Protein AF-A0A2P2ICF7-F1 (afdb_monomer)

Organism: NCBI:txid1518452

pLDDT: mean 71.56, std 24.57, range [27.78, 97.81]

Structure (mmCIF, N/CA/C/O backbone):
data_AF-A0A2P2ICF7-F1
#
_entry.id   AF-A0A2P2ICF7-F1
#
loop_
_atom_site.group_PDB
_atom_site.id
_atom_site.type_symbol
_atom_site.label_atom_id
_atom_site.label_alt_id
_atom_site.label_comp_id
_atom_site.label_asym_id
_atom_site.label_entity_id
_atom_site.label_seq_id
_atom_site.pdbx_PDB_ins_code
_atom_site.Cartn_x
_atom_site.Cartn_y
_atom_site.Cartn_z
_atom_site.occupancy
_atom_site.B_iso_or_equiv
_atom_site.auth_seq_id
_atom_site.auth_comp_id
_atom_site.auth_asym_id
_atom_site.auth_atom_id
_atom_site.pdbx_PDB_model_num
ATOM 1 N N . ARG A 1 1 ? -19.142 -9.847 -5.707 1.00 42.97 1 ARG A N 1
ATOM 2 C CA . ARG A 1 1 ? -18.010 -8.976 -5.320 1.00 42.97 1 ARG A CA 1
ATOM 3 C C . ARG A 1 1 ? -17.022 -8.971 -6.478 1.00 42.97 1 ARG A C 1
ATOM 5 O O . ARG A 1 1 ? -16.400 -9.994 -6.705 1.00 42.97 1 ARG A O 1
ATOM 12 N N . ASN A 1 2 ? -17.022 -7.903 -7.270 1.00 27.78 2 ASN A N 1
ATOM 13 C CA . ASN A 1 2 ? -16.104 -7.650 -8.385 1.00 27.78 2 ASN A CA 1
ATOM 14 C C . ASN A 1 2 ? -15.910 -6.135 -8.367 1.00 27.78 2 ASN A C 1
ATOM 16 O O . ASN A 1 2 ? -16.900 -5.401 -8.465 1.00 27.78 2 ASN A O 1
ATOM 20 N N . TYR A 1 3 ? -14.700 -5.679 -8.067 1.00 45.56 3 TYR A N 1
ATOM 21 C CA . TYR A 1 3 ? -14.484 -4.329 -7.564 1.00 45.56 3 TYR A CA 1
ATOM 22 C C . TYR A 1 3 ? -13.776 -3.413 -8.569 1.00 45.56 3 TYR A C 1
ATOM 24 O O . TYR A 1 3 ? -13.696 -2.218 -8.306 1.00 45.56 3 TYR A O 1
ATOM 32 N N . LEU A 1 4 ? -13.447 -3.874 -9.778 1.00 43.16 4 LEU A N 1
ATOM 33 C CA . LEU A 1 4 ? -13.091 -3.019 -10.918 1.00 43.16 4 LEU A CA 1
ATOM 34 C C . LEU A 1 4 ? -13.686 -3.587 -12.228 1.00 43.16 4 LEU A C 1
ATOM 36 O O . LEU A 1 4 ? -13.767 -4.800 -12.422 1.00 43.16 4 LEU A O 1
ATOM 40 N N . LYS A 1 5 ? -14.160 -2.721 -13.141 1.00 34.53 5 LYS A N 1
ATOM 41 C CA . LYS A 1 5 ? -14.549 -3.151 -14.500 1.00 34.53 5 LYS A CA 1
ATOM 42 C C . LYS A 1 5 ? -13.252 -3.364 -15.291 1.00 34.53 5 LYS A C 1
ATOM 44 O O . LYS A 1 5 ? -12.513 -2.403 -15.467 1.00 34.53 5 LYS A O 1
ATOM 49 N N . ASN A 1 6 ? -13.039 -4.602 -15.752 1.00 34.44 6 ASN A N 1
ATOM 50 C CA . ASN A 1 6 ? -11.810 -5.186 -16.330 1.00 34.44 6 ASN A CA 1
ATOM 51 C C . ASN A 1 6 ? -10.821 -5.810 -15.322 1.00 34.44 6 ASN A C 1
ATOM 53 O O . ASN A 1 6 ? -9.614 -5.660 -15.461 1.00 34.44 6 ASN A O 1
ATOM 57 N N . GLU A 1 7 ? -11.316 -6.569 -14.340 1.00 39.59 7 GLU A N 1
ATOM 58 C CA . GLU A 1 7 ? -10.482 -7.455 -13.513 1.00 39.59 7 GLU A CA 1
ATOM 59 C C . GLU A 1 7 ? -10.542 -8.916 -13.978 1.00 39.59 7 GLU A C 1
ATOM 61 O O . GLU A 1 7 ? -11.618 -9.465 -14.230 1.00 39.59 7 GLU A O 1
ATOM 66 N N . ILE A 1 8 ? -9.379 -9.576 -14.012 1.00 37.41 8 ILE A N 1
ATOM 67 C CA . ILE A 1 8 ? -9.290 -11.039 -13.990 1.00 37.41 8 ILE A CA 1
ATOM 68 C C . ILE A 1 8 ? -9.479 -11.462 -12.527 1.00 37.41 8 ILE A C 1
ATOM 70 O O . ILE A 1 8 ? -8.547 -11.428 -11.728 1.00 37.41 8 ILE A O 1
ATOM 74 N N . LEU A 1 9 ? -10.708 -11.830 -12.165 1.00 34.03 9 LEU A N 1
ATOM 75 C CA . LEU A 1 9 ? -11.024 -12.420 -10.866 1.00 34.03 9 LEU A CA 1
ATOM 76 C C . LEU A 1 9 ? -10.471 -13.854 -10.824 1.00 34.03 9 LEU A C 1
ATOM 78 O O . LEU A 1 9 ? -11.040 -14.748 -11.449 1.00 34.03 9 LEU A O 1
ATOM 82 N N . VAL A 1 10 ? -9.392 -14.092 -10.076 1.00 41.59 10 VAL A N 1
ATOM 83 C CA . VAL A 1 10 ? -8.873 -15.449 -9.844 1.00 41.59 10 VAL A CA 1
ATOM 84 C C . VAL A 1 10 ? -9.234 -15.896 -8.434 1.00 41.59 10 VAL A C 1
ATOM 86 O O . VAL A 1 10 ? -8.770 -15.328 -7.449 1.00 41.59 10 VAL A O 1
ATOM 89 N N . ARG A 1 11 ? -10.064 -16.938 -8.337 1.00 31.94 11 ARG A N 1
ATOM 90 C CA . ARG A 1 11 ? -10.261 -17.702 -7.101 1.00 31.94 11 ARG A CA 1
ATOM 91 C C . ARG A 1 11 ? -9.316 -18.896 -7.118 1.00 31.94 11 ARG A C 1
ATOM 93 O O . ARG A 1 11 ? -9.368 -19.691 -8.049 1.00 31.94 11 ARG A O 1
ATOM 100 N N . VAL A 1 12 ? -8.481 -19.017 -6.090 1.00 41.50 12 VAL A N 1
ATOM 101 C CA . VAL A 1 12 ? -7.618 -20.183 -5.880 1.00 41.50 12 VAL A CA 1
ATOM 102 C C . VAL A 1 12 ? -8.374 -21.197 -5.028 1.00 41.50 12 VAL A C 1
ATOM 104 O O . VAL A 1 12 ? -8.825 -20.880 -3.930 1.00 41.50 12 VAL A O 1
ATOM 107 N N . GLY A 1 13 ? -8.504 -22.417 -5.538 1.00 31.31 13 GLY A N 1
ATOM 108 C CA . GLY A 1 13 ? -8.945 -23.564 -4.764 1.00 31.31 13 GLY A CA 1
ATOM 109 C C . GLY A 1 13 ? -8.706 -24.852 -5.535 1.00 31.31 13 GLY A C 1
ATOM 110 O O . GLY A 1 13 ? -9.415 -25.103 -6.499 1.00 31.31 13 GLY A O 1
ATOM 111 N N . GLU A 1 14 ? -7.721 -25.639 -5.099 1.00 37.31 14 GLU A N 1
ATOM 112 C CA . GLU A 1 14 ? -7.892 -27.064 -4.785 1.00 37.31 14 GLU A CA 1
ATOM 113 C C . GLU A 1 14 ? -6.641 -27.618 -4.070 1.00 37.31 14 GLU A C 1
ATOM 115 O O . GLU A 1 14 ? -5.557 -27.609 -4.638 1.00 37.31 14 GLU A O 1
ATOM 120 N N . ARG A 1 15 ? -6.864 -28.037 -2.805 1.00 40.66 15 ARG A N 1
ATOM 121 C CA . ARG A 1 15 ? -6.240 -29.104 -1.974 1.00 40.66 15 ARG A CA 1
ATOM 122 C C . ARG A 1 15 ? -4.705 -29.231 -2.053 1.00 40.66 15 ARG A C 1
ATOM 124 O O . ARG A 1 15 ? -4.150 -29.474 -3.106 1.00 40.66 15 ARG A O 1
ATOM 131 N N . GLU A 1 16 ? -3.930 -29.160 -0.975 1.00 39.28 16 GLU A N 1
ATOM 132 C CA . GLU A 1 16 ? -4.049 -29.896 0.284 1.00 39.28 16 GLU A CA 1
ATOM 133 C C . GLU A 1 16 ? -2.940 -29.349 1.204 1.00 39.28 16 GLU A C 1
ATOM 135 O O . GLU A 1 16 ? -1.768 -29.570 0.930 1.00 39.28 16 GLU A O 1
ATOM 140 N N . LEU A 1 17 ? -3.296 -28.545 2.209 1.00 34.19 17 LEU A N 1
ATOM 141 C CA . LEU A 1 17 ? -2.508 -28.201 3.402 1.00 34.19 17 LEU A CA 1
ATOM 142 C C . LEU A 1 17 ? -3.453 -27.388 4.293 1.00 34.19 17 LEU A C 1
ATOM 144 O O . LEU A 1 17 ? -3.866 -26.274 3.968 1.00 34.19 17 LEU A O 1
ATOM 148 N N . GLU A 1 18 ? -3.898 -28.018 5.369 1.00 36.69 18 GLU A N 1
ATOM 149 C CA . GLU A 1 18 ? -4.848 -27.454 6.313 1.00 36.69 18 GLU A CA 1
ATOM 150 C C . GLU A 1 18 ? -4.259 -26.176 6.940 1.00 36.69 18 GLU A C 1
ATOM 152 O O . GLU A 1 18 ? -3.172 -26.194 7.511 1.00 36.69 18 GLU A O 1
ATOM 157 N N . ALA A 1 19 ? -5.010 -25.074 6.803 1.00 38.84 19 ALA A N 1
ATOM 158 C CA . ALA A 1 19 ? -4.769 -23.728 7.340 1.00 38.84 19 ALA A CA 1
ATOM 159 C C . ALA A 1 19 ? -3.808 -22.778 6.585 1.00 38.84 19 ALA A C 1
ATOM 161 O O . ALA A 1 19 ? -2.904 -22.229 7.201 1.00 38.84 19 ALA A O 1
ATOM 162 N N . ALA A 1 20 ? -4.035 -22.443 5.307 1.00 42.41 20 ALA A N 1
ATOM 163 C CA . ALA A 1 20 ? -3.484 -21.196 4.741 1.00 42.41 20 ALA A CA 1
ATOM 164 C C . ALA A 1 20 ? -4.128 -20.801 3.403 1.00 42.41 20 ALA A C 1
ATOM 166 O O . ALA A 1 20 ? -4.149 -21.604 2.482 1.00 42.41 20 ALA A O 1
ATOM 167 N N . CYS A 1 21 ? -4.596 -19.547 3.325 1.00 51.03 21 CYS A N 1
ATOM 168 C CA . CYS A 1 21 ? -4.886 -18.703 2.144 1.00 51.03 21 CYS A CA 1
ATOM 169 C C . CYS A 1 21 ? -6.277 -18.060 2.203 1.00 51.03 21 CYS A C 1
ATOM 171 O O . CYS A 1 21 ? -7.045 -18.083 1.248 1.00 51.03 21 CYS A O 1
ATOM 173 N N . THR A 1 22 ? -6.600 -17.414 3.322 1.00 70.25 22 THR A N 1
ATOM 174 C CA . THR A 1 22 ? -7.749 -16.505 3.406 1.00 70.25 22 THR A CA 1
ATOM 175 C C . THR A 1 22 ? -7.462 -15.124 2.800 1.00 70.25 22 THR A C 1
ATOM 177 O O . THR A 1 22 ? -8.295 -14.232 2.908 1.00 70.25 22 THR A O 1
ATOM 180 N N . VAL A 1 23 ? -6.308 -14.926 2.150 1.00 81.88 23 VAL A N 1
ATOM 181 C CA . VAL A 1 23 ? -5.910 -13.641 1.562 1.00 81.88 23 VAL A CA 1
ATOM 182 C C . VAL A 1 23 ? -6.069 -13.653 0.041 1.00 81.88 23 VAL A C 1
ATOM 184 O O . VAL A 1 23 ? -5.360 -14.388 -0.648 1.00 81.88 23 VAL A O 1
ATOM 187 N N . THR A 1 24 ? -6.956 -12.810 -0.488 1.00 86.56 24 THR A N 1
ATOM 188 C CA . THR A 1 24 ? -7.073 -12.518 -1.922 1.00 86.56 24 THR A CA 1
ATOM 189 C C . THR A 1 24 ? -5.975 -11.541 -2.324 1.00 86.56 24 THR A C 1
ATOM 191 O O . THR A 1 24 ? -5.816 -10.506 -1.686 1.00 86.56 24 THR A O 1
ATOM 194 N N . GLN A 1 25 ? -5.229 -11.827 -3.389 1.00 87.25 25 GLN A N 1
ATOM 195 C CA . GLN A 1 25 ? -4.176 -10.940 -3.891 1.00 87.25 25 GLN A CA 1
ATOM 196 C C . GLN A 1 25 ? -4.529 -10.446 -5.293 1.00 87.25 25 GLN A C 1
ATOM 198 O O . GLN A 1 25 ? -4.832 -11.243 -6.180 1.00 87.25 25 GLN A O 1
ATOM 203 N N . GLN A 1 26 ? -4.467 -9.134 -5.496 1.00 89.69 26 GLN A N 1
ATOM 204 C CA . GLN A 1 26 ? -4.746 -8.470 -6.763 1.00 89.69 26 GLN A CA 1
ATOM 205 C C . GLN A 1 26 ? -3.584 -7.553 -7.134 1.00 89.69 26 GLN A C 1
ATOM 207 O O . GLN A 1 26 ? -3.051 -6.819 -6.298 1.00 89.69 26 GLN A O 1
ATOM 212 N N . VAL A 1 27 ? -3.192 -7.587 -8.404 1.00 92.31 27 VAL A N 1
ATOM 213 C CA . VAL A 1 27 ? -2.147 -6.720 -8.948 1.00 92.31 27 VAL A CA 1
ATOM 214 C C . VAL A 1 27 ? -2.747 -5.895 -10.072 1.00 92.31 27 VAL A C 1
ATOM 216 O O . VAL A 1 27 ? -3.278 -6.453 -11.030 1.00 92.31 27 VAL A O 1
ATOM 219 N N . VAL A 1 28 ? -2.644 -4.576 -9.947 1.00 93.38 28 VAL A N 1
ATOM 220 C CA . VAL A 1 28 ? -3.187 -3.612 -10.901 1.00 93.38 28 VAL A CA 1
ATOM 221 C C . VAL A 1 28 ? -2.028 -2.842 -11.515 1.00 93.38 28 VAL A C 1
ATOM 223 O O . VAL A 1 28 ? -1.260 -2.186 -10.808 1.00 93.38 28 VAL A O 1
ATOM 226 N N . VAL A 1 29 ? -1.884 -2.953 -12.834 1.00 94.19 29 VAL A N 1
ATOM 227 C CA . VAL A 1 29 ? -0.919 -2.161 -13.598 1.00 94.19 29 VAL A CA 1
ATOM 228 C C . VAL A 1 29 ? -1.609 -0.873 -14.026 1.00 94.19 29 VAL A C 1
ATOM 230 O O . VAL A 1 29 ? -2.654 -0.925 -14.666 1.00 94.19 29 VAL A O 1
ATOM 233 N N . CYS A 1 30 ? -1.043 0.269 -13.656 1.00 94.06 30 CYS A N 1
ATOM 234 C CA . CYS A 1 30 ? -1.646 1.582 -13.882 1.00 94.06 30 CYS A CA 1
ATOM 235 C C . CYS A 1 30 ? -0.578 2.660 -14.071 1.00 94.06 30 CYS A C 1
ATOM 237 O O . CYS A 1 30 ? 0.602 2.443 -13.778 1.00 94.06 30 CYS A O 1
ATOM 239 N N . GLU A 1 31 ? -0.990 3.845 -14.501 1.00 94.69 31 GLU A N 1
ATOM 240 C CA . GLU A 1 31 ? -0.148 5.037 -14.425 1.00 94.69 31 GLU A CA 1
ATOM 241 C C . GLU A 1 31 ? -0.143 5.621 -13.000 1.00 94.69 31 GLU A C 1
ATOM 243 O O . GLU A 1 31 ? -0.930 5.230 -12.130 1.00 94.69 31 GLU A O 1
ATOM 248 N N . GLU A 1 32 ? 0.811 6.507 -12.706 1.00 93.94 32 GLU A N 1
ATOM 249 C CA . GLU A 1 32 ? 1.016 7.016 -11.341 1.00 93.94 32 GLU A CA 1
ATOM 250 C C . GLU A 1 32 ? -0.122 7.945 -10.905 1.00 93.94 32 GLU A C 1
ATOM 252 O O . GLU A 1 32 ? -0.547 7.912 -9.751 1.00 93.94 32 GLU A O 1
ATOM 257 N N . GLU A 1 33 ? -0.664 8.699 -11.855 1.00 93.62 33 GLU A N 1
ATOM 258 C CA . GLU A 1 33 ? -1.773 9.632 -11.689 1.00 93.62 33 GLU A CA 1
ATOM 259 C C . GLU A 1 33 ? -3.105 8.910 -11.420 1.00 93.62 33 GLU A C 1
ATOM 261 O O . GLU A 1 33 ? -3.990 9.452 -10.763 1.00 93.62 33 GLU A O 1
ATOM 266 N N . GLU A 1 34 ? -3.242 7.660 -11.874 1.00 94.25 34 GLU A N 1
ATOM 267 C CA . GLU A 1 34 ? -4.464 6.860 -11.717 1.00 94.25 34 GLU A CA 1
ATOM 268 C C . GLU A 1 34 ? -4.580 6.219 -10.326 1.00 94.25 34 GLU A C 1
ATOM 270 O O . GLU A 1 34 ? -5.676 5.853 -9.890 1.00 94.25 34 GLU A O 1
ATOM 275 N N . LYS A 1 35 ? -3.462 6.081 -9.599 1.00 95.38 35 LYS A N 1
ATOM 276 C CA . LYS A 1 35 ? -3.416 5.389 -8.300 1.00 95.38 35 LYS A CA 1
ATOM 277 C C . LYS A 1 35 ? -4.395 5.962 -7.287 1.00 95.38 35 LYS A C 1
ATOM 279 O O . LYS A 1 35 ? -5.056 5.199 -6.579 1.00 95.38 35 LYS A O 1
ATOM 284 N N . PHE A 1 36 ? -4.480 7.288 -7.213 1.00 96.12 36 PHE A N 1
ATOM 285 C CA . PHE A 1 36 ? -5.342 7.964 -6.252 1.00 96.12 36 PHE A CA 1
ATOM 286 C C . PHE A 1 36 ? -6.819 7.690 -6.549 1.00 96.12 36 PHE A C 1
ATOM 288 O O . PHE A 1 36 ? -7.561 7.266 -5.666 1.00 96.12 36 PHE A O 1
ATOM 295 N N . GLU A 1 37 ? -7.240 7.811 -7.810 1.00 94.31 37 GLU A N 1
ATOM 296 C CA . GLU A 1 37 ? -8.622 7.524 -8.204 1.00 94.31 37 GLU A CA 1
ATOM 297 C C . GLU A 1 37 ? -8.993 6.051 -7.957 1.00 94.31 37 GLU A C 1
ATOM 299 O O . GLU A 1 37 ? -10.088 5.747 -7.481 1.00 94.31 37 GLU A O 1
ATOM 304 N N . MET A 1 38 ? -8.084 5.116 -8.242 1.00 94.69 38 MET A N 1
ATOM 305 C CA . MET A 1 38 ? -8.306 3.694 -7.965 1.00 94.69 38 MET A CA 1
ATOM 306 C C . MET A 1 38 ? -8.397 3.392 -6.469 1.00 94.69 38 MET A C 1
ATOM 308 O O . MET A 1 38 ? -9.251 2.604 -6.060 1.00 94.69 38 MET A O 1
ATOM 312 N N . LEU A 1 39 ? -7.557 4.036 -5.651 1.00 95.38 39 LEU A N 1
ATOM 313 C CA . LEU A 1 39 ? -7.629 3.949 -4.194 1.00 95.38 39 LEU A CA 1
ATOM 314 C C . LEU A 1 39 ? -9.004 4.399 -3.697 1.00 95.38 39 LEU A C 1
ATOM 316 O O . LEU A 1 39 ? -9.663 3.644 -2.988 1.00 95.38 39 LEU A O 1
ATOM 320 N N . LEU A 1 40 ? -9.473 5.571 -4.125 1.00 93.31 40 LEU A N 1
ATOM 321 C CA . LEU A 1 40 ? -10.791 6.083 -3.746 1.00 93.31 40 LEU A CA 1
ATOM 322 C C . LEU A 1 40 ? -11.923 5.152 -4.198 1.00 93.31 40 LEU A C 1
ATOM 324 O O . LEU A 1 40 ? -12.807 4.829 -3.409 1.00 93.31 40 LEU A O 1
ATOM 328 N N . LYS A 1 41 ? -11.867 4.637 -5.434 1.00 92.12 41 LYS A N 1
ATOM 329 C CA . LYS A 1 41 ? -12.846 3.658 -5.944 1.00 92.12 41 LYS A CA 1
ATOM 330 C C . LYS A 1 41 ? -12.903 2.392 -5.097 1.00 92.12 41 LYS A C 1
ATOM 332 O O . LYS A 1 41 ? -13.982 1.813 -4.968 1.00 92.12 41 LYS A O 1
ATOM 337 N N . PHE A 1 42 ? -11.764 1.928 -4.586 1.00 92.69 42 PHE A N 1
ATOM 338 C CA . PHE A 1 42 ? -11.710 0.782 -3.687 1.00 92.69 42 PHE A CA 1
ATOM 339 C C . PHE A 1 42 ? -12.293 1.130 -2.313 1.00 92.69 42 PHE A C 1
ATOM 341 O O . PHE A 1 42 ? -13.179 0.424 -1.838 1.00 92.69 42 PHE A O 1
ATOM 348 N N . LEU A 1 43 ? -11.865 2.246 -1.718 1.00 91.50 43 LEU A N 1
ATOM 349 C CA . LEU A 1 43 ? -12.329 2.697 -0.404 1.00 91.50 43 LEU A CA 1
ATOM 350 C C . LEU A 1 43 ? -13.843 2.978 -0.376 1.00 91.50 43 LEU A C 1
ATOM 352 O O . LEU A 1 43 ? -14.507 2.611 0.588 1.00 91.50 43 LEU A O 1
ATOM 356 N N . ASP A 1 44 ? -14.420 3.517 -1.456 1.00 89.50 44 ASP A N 1
ATOM 357 C CA . ASP A 1 44 ? -15.874 3.704 -1.629 1.00 89.50 44 ASP A CA 1
ATOM 358 C C . ASP A 1 44 ? -16.674 2.386 -1.553 1.00 89.50 44 ASP A C 1
ATOM 360 O O . ASP A 1 44 ? -17.885 2.392 -1.332 1.00 89.50 44 ASP A O 1
ATOM 364 N N . LYS A 1 45 ? -16.022 1.239 -1.776 1.00 87.56 45 LYS A N 1
ATOM 365 C CA . LYS A 1 45 ? -16.647 -0.094 -1.745 1.00 87.56 45 LYS A CA 1
ATOM 366 C C . LYS A 1 45 ? -16.460 -0.797 -0.406 1.00 87.56 45 LYS A C 1
ATOM 368 O O . LYS A 1 45 ? -17.108 -1.823 -0.174 1.00 87.56 45 LYS A O 1
ATOM 373 N N . CYS A 1 46 ? -15.586 -0.272 0.447 1.00 87.75 46 CYS A N 1
ATOM 374 C CA . CYS A 1 46 ? -15.355 -0.782 1.787 1.00 87.75 46 CYS A CA 1
ATOM 375 C C . CYS A 1 46 ? -16.525 -0.417 2.707 1.00 87.75 46 CYS A C 1
ATOM 377 O O . CYS A 1 46 ? -17.080 0.679 2.669 1.00 87.75 46 CYS A O 1
ATOM 379 N N . SER A 1 47 ? -16.900 -1.352 3.571 1.00 86.56 47 SER A N 1
ATOM 380 C CA . SER A 1 47 ? -17.892 -1.131 4.617 1.00 86.56 47 SER A CA 1
ATOM 381 C C . SER A 1 47 ? -17.312 -0.302 5.762 1.00 86.56 47 SER A C 1
ATOM 383 O O . SER A 1 47 ? -16.101 -0.287 5.979 1.00 86.56 47 SER A O 1
ATOM 385 N N . ARG A 1 48 ? -18.180 0.311 6.582 1.00 83.19 48 ARG A N 1
ATOM 386 C CA . ARG A 1 48 ? -17.763 1.080 7.771 1.00 83.19 48 ARG A CA 1
ATOM 387 C C . ARG A 1 48 ? -16.947 0.286 8.802 1.00 83.19 48 ARG A C 1
ATOM 389 O O . ARG A 1 48 ? -16.298 0.881 9.650 1.00 83.19 48 ARG A O 1
ATOM 396 N N . LYS A 1 49 ? -16.996 -1.047 8.750 1.00 85.06 49 LYS A N 1
ATOM 397 C CA . LYS A 1 49 ? -16.273 -1.939 9.670 1.00 85.06 49 LYS A CA 1
ATOM 398 C C . LYS A 1 49 ? -14.894 -2.335 9.151 1.00 85.06 49 LYS A C 1
ATOM 400 O O . LYS A 1 49 ? -14.101 -2.882 9.912 1.00 85.06 49 LYS A O 1
ATOM 405 N N . ASP A 1 50 ? -14.629 -2.089 7.871 1.00 89.62 50 ASP A N 1
ATOM 406 C CA . ASP A 1 50 ? -13.362 -2.450 7.259 1.00 89.62 50 ASP A CA 1
ATOM 407 C C . ASP A 1 50 ? -12.279 -1.475 7.724 1.00 89.62 50 ASP A C 1
ATOM 409 O O . ASP A 1 50 ? -12.444 -0.250 7.649 1.00 89.62 50 ASP A O 1
ATOM 413 N N . LYS A 1 51 ? -11.184 -2.059 8.216 1.00 91.56 51 LYS A N 1
ATOM 414 C CA . LYS A 1 51 ? -9.944 -1.374 8.577 1.00 91.56 51 LYS A CA 1
ATOM 415 C C . LYS A 1 51 ? -8.832 -1.819 7.645 1.00 91.56 51 LYS A C 1
ATOM 417 O O . LYS A 1 51 ? -8.726 -3.016 7.349 1.00 91.56 51 LYS A O 1
ATOM 422 N N . GLY A 1 52 ? -7.994 -0.888 7.209 1.00 93.88 52 GLY A N 1
ATOM 423 C CA . GLY A 1 52 ? -6.967 -1.193 6.224 1.00 93.88 52 GLY A CA 1
ATOM 424 C C . GLY A 1 52 ? -5.669 -0.430 6.392 1.00 93.88 52 GLY A C 1
ATOM 425 O O . GLY A 1 52 ? -5.616 0.631 7.012 1.00 93.88 52 GLY A O 1
ATOM 426 N N . LEU A 1 53 ? -4.616 -0.998 5.812 1.00 95.38 53 LEU A N 1
ATOM 427 C CA . LEU A 1 53 ? -3.295 -0.383 5.745 1.00 95.38 53 LEU A CA 1
ATOM 428 C C . LEU A 1 53 ? -2.979 0.011 4.306 1.00 95.38 53 LEU A C 1
ATOM 430 O O . LEU A 1 53 ? -3.174 -0.790 3.391 1.00 95.38 53 LEU A O 1
ATOM 434 N N . VAL A 1 54 ? -2.438 1.209 4.113 1.00 97.06 54 VAL A N 1
ATOM 435 C CA . VAL A 1 54 ? -1.947 1.690 2.819 1.00 97.06 54 VAL A CA 1
ATOM 436 C C . VAL A 1 54 ? -0.446 1.902 2.920 1.00 97.06 54 VAL A C 1
ATOM 438 O O . VAL A 1 54 ? 0.021 2.784 3.632 1.00 97.06 54 VAL A O 1
ATOM 441 N N . PHE A 1 55 ? 0.322 1.093 2.203 1.00 97.31 55 PHE A N 1
ATOM 442 C CA . PHE A 1 55 ? 1.773 1.164 2.206 1.00 97.31 55 PHE A CA 1
ATOM 443 C C . PHE A 1 55 ? 2.303 2.072 1.105 1.00 97.31 55 PHE A C 1
ATOM 445 O O . PHE A 1 55 ? 2.048 1.851 -0.083 1.00 97.31 55 PHE A O 1
ATOM 452 N N . VAL A 1 56 ? 3.118 3.039 1.514 1.00 96.88 56 VAL A N 1
ATOM 453 C CA . VAL A 1 56 ? 3.918 3.906 0.644 1.00 96.88 56 VAL A CA 1
ATOM 454 C C . VAL A 1 56 ? 5.402 3.689 0.928 1.00 96.88 56 VAL A C 1
ATOM 456 O O . VAL A 1 56 ? 5.801 3.372 2.049 1.00 96.88 56 VAL A O 1
ATOM 459 N N . ASN A 1 57 ? 6.255 3.878 -0.080 1.00 94.12 57 ASN A N 1
ATOM 460 C CA . ASN A 1 57 ? 7.691 3.616 0.085 1.00 94.12 57 ASN A CA 1
ATOM 461 C C . ASN A 1 57 ? 8.432 4.782 0.754 1.00 94.12 57 ASN A C 1
ATOM 463 O O . ASN A 1 57 ? 9.492 4.594 1.351 1.00 94.12 57 ASN A O 1
ATOM 467 N N . ARG A 1 58 ? 7.912 6.009 0.628 1.00 93.62 58 ARG A N 1
ATOM 468 C CA . ARG A 1 58 ? 8.548 7.227 1.147 1.00 93.62 58 ARG A CA 1
ATOM 469 C C . ARG A 1 58 ? 7.696 7.845 2.243 1.00 93.62 58 ARG A C 1
ATOM 471 O O . ARG A 1 58 ? 6.531 8.140 2.012 1.00 93.62 58 ARG A O 1
ATOM 478 N N . ARG A 1 59 ? 8.316 8.168 3.384 1.00 93.62 59 ARG A N 1
ATOM 479 C CA . ARG A 1 59 ? 7.644 8.889 4.484 1.00 93.62 59 ARG A CA 1
ATOM 480 C C . ARG A 1 59 ? 7.021 10.213 4.031 1.00 93.62 59 ARG A C 1
ATOM 482 O O . ARG A 1 59 ? 5.944 10.567 4.473 1.00 93.62 59 ARG A O 1
ATOM 489 N N . THR A 1 60 ? 7.674 10.908 3.095 1.00 95.12 60 THR A N 1
ATOM 490 C CA . THR A 1 60 ? 7.215 12.196 2.546 1.00 95.12 60 THR A CA 1
ATOM 491 C C . THR A 1 60 ? 5.928 12.079 1.732 1.00 95.12 60 THR A C 1
ATOM 493 O O . THR A 1 60 ? 5.389 13.095 1.317 1.00 95.12 60 THR A O 1
ATOM 496 N N . SER A 1 61 ? 5.478 10.857 1.439 1.00 95.00 61 SER A N 1
ATOM 497 C CA . SER A 1 61 ? 4.228 10.584 0.735 1.00 95.00 61 SER A CA 1
ATOM 498 C C . SER A 1 61 ? 3.080 10.234 1.685 1.00 95.00 61 SER A C 1
ATOM 500 O O . SER A 1 61 ? 1.948 10.204 1.221 1.00 95.00 61 SER A O 1
ATOM 502 N N . CYS A 1 62 ? 3.339 9.991 2.979 1.00 95.56 62 CYS A N 1
ATOM 503 C CA . CYS A 1 62 ? 2.292 9.648 3.944 1.00 95.56 62 CYS A CA 1
ATOM 504 C C . CYS A 1 62 ? 1.327 10.817 4.170 1.00 95.56 62 CYS A C 1
ATOM 506 O O . CYS A 1 62 ? 0.139 10.671 3.901 1.00 95.56 62 CYS A O 1
ATOM 508 N N . ASP A 1 63 ? 1.838 11.969 4.616 1.00 95.44 63 ASP A N 1
ATOM 509 C CA . ASP A 1 63 ? 0.993 13.114 4.988 1.00 95.44 63 ASP A CA 1
ATOM 510 C C . ASP A 1 63 ? 0.213 13.694 3.803 1.00 95.44 63 ASP A C 1
ATOM 512 O O . ASP A 1 63 ? -0.989 13.906 3.957 1.00 95.44 63 ASP A O 1
ATOM 516 N N . PRO A 1 64 ? 0.816 13.893 2.606 1.00 96.69 64 PRO A N 1
ATOM 517 C CA . PRO A 1 64 ? 0.061 14.371 1.451 1.00 96.69 64 PRO A CA 1
ATOM 518 C C . PRO A 1 64 ? -1.065 13.410 1.061 1.00 96.69 64 PRO A C 1
ATOM 520 O O . PRO A 1 64 ? -2.199 13.840 0.898 1.00 96.69 64 PRO A O 1
ATOM 523 N N . LEU A 1 65 ? -0.787 12.100 1.005 1.00 96.88 65 LEU A N 1
ATOM 524 C CA . LEU A 1 65 ? -1.811 11.109 0.672 1.00 96.88 65 LEU A CA 1
ATOM 525 C C . LEU A 1 65 ? -2.925 11.068 1.730 1.00 96.88 65 LEU A C 1
ATOM 527 O O . LEU A 1 65 ? -4.090 10.897 1.385 1.00 96.88 65 LEU A O 1
ATOM 531 N N . CYS A 1 66 ? -2.579 11.238 3.009 1.00 95.94 66 CYS A N 1
ATOM 532 C CA . CYS A 1 66 ? -3.545 11.326 4.102 1.00 95.94 66 CYS A CA 1
ATOM 533 C C . CYS A 1 66 ? -4.476 12.527 3.933 1.00 95.94 66 CYS A C 1
ATOM 535 O O . CYS A 1 66 ? -5.698 12.370 3.950 1.00 95.94 66 CYS A O 1
ATOM 537 N N . ALA A 1 67 ? -3.892 13.706 3.706 1.00 94.75 67 ALA A N 1
ATOM 538 C CA . ALA A 1 67 ? -4.627 14.945 3.504 1.00 94.75 67 ALA A CA 1
ATOM 539 C C . ALA A 1 67 ? -5.541 14.868 2.273 1.00 94.75 67 ALA A C 1
ATOM 541 O O . ALA A 1 67 ? -6.708 15.242 2.369 1.00 94.75 67 ALA A O 1
ATOM 542 N N . ASP A 1 68 ? -5.051 14.317 1.159 1.00 94.69 68 ASP A N 1
ATOM 543 C CA . ASP A 1 68 ? -5.826 14.168 -0.075 1.00 94.69 68 ASP A CA 1
ATOM 544 C C . ASP A 1 68 ? -7.042 13.244 0.126 1.00 94.69 68 ASP A C 1
ATOM 546 O O . ASP A 1 68 ? -8.148 13.550 -0.329 1.00 94.69 68 ASP A O 1
ATOM 550 N N . ILE A 1 69 ? -6.871 12.120 0.839 1.00 93.56 69 ILE A N 1
ATOM 551 C CA . ILE A 1 69 ? -7.980 11.212 1.176 1.00 93.56 69 ILE A CA 1
ATOM 552 C C . ILE A 1 69 ? -8.976 11.921 2.094 1.00 93.56 69 ILE A C 1
ATOM 554 O O . ILE A 1 69 ? -10.172 11.919 1.807 1.00 93.56 69 ILE A O 1
ATOM 558 N N . MET A 1 70 ? -8.499 12.550 3.168 1.00 91.12 70 MET A N 1
ATOM 559 C CA . MET A 1 70 ? -9.357 13.244 4.128 1.00 91.12 70 MET A CA 1
ATOM 560 C C . MET A 1 70 ? -10.166 14.356 3.450 1.00 91.12 70 MET A C 1
ATOM 562 O O . MET A 1 70 ? -11.378 14.422 3.627 1.00 91.12 70 MET A O 1
ATOM 566 N N . GLN A 1 71 ? -9.533 15.173 2.603 1.00 90.19 71 GLN A N 1
ATOM 567 C CA . GLN A 1 71 ? -10.202 16.230 1.844 1.00 90.19 71 GLN A CA 1
ATOM 568 C C . GLN A 1 71 ? -11.269 15.669 0.893 1.00 90.19 71 GLN A C 1
ATOM 570 O O . GLN A 1 71 ? -12.348 16.250 0.760 1.00 90.19 71 GLN A O 1
ATOM 575 N N . HIS A 1 72 ? -10.993 14.539 0.231 1.00 89.62 72 HIS A N 1
ATOM 576 C CA . HIS A 1 72 ? -11.965 13.906 -0.659 1.00 89.62 72 HIS A CA 1
ATOM 577 C C . HIS A 1 72 ? -13.213 13.429 0.095 1.00 89.62 72 HIS A C 1
ATOM 579 O O . HIS A 1 72 ? -14.333 13.648 -0.373 1.00 89.62 72 HIS A O 1
ATOM 585 N N . TYR A 1 73 ? -13.032 12.776 1.247 1.00 86.44 73 TYR A N 1
ATOM 586 C CA . TYR A 1 73 ? -14.147 12.245 2.034 1.00 86.44 73 TYR A CA 1
ATOM 587 C C . TYR A 1 73 ? -14.909 13.337 2.796 1.00 86.44 73 TYR A C 1
ATOM 589 O O . TYR A 1 73 ? -16.137 13.264 2.839 1.00 86.44 73 TYR A O 1
ATOM 597 N N . ASP A 1 74 ? -14.234 14.389 3.263 1.00 84.00 74 ASP A N 1
ATOM 598 C CA . ASP A 1 74 ? -14.866 15.558 3.889 1.00 84.00 74 ASP A CA 1
ATOM 599 C C . ASP A 1 74 ? -15.797 16.298 2.913 1.00 84.00 74 ASP A C 1
ATOM 601 O O . ASP A 1 74 ? -16.935 16.639 3.243 1.00 84.00 74 ASP A O 1
ATOM 605 N N . TYR A 1 75 ? -15.358 16.460 1.658 1.00 76.75 75 TYR A N 1
ATOM 606 C CA . TYR A 1 75 ? -16.167 17.083 0.609 1.00 76.75 75 TYR A CA 1
ATOM 607 C C . TYR A 1 75 ? -17.360 16.217 0.167 1.00 76.75 75 TYR A C 1
ATOM 609 O O . TYR A 1 75 ? -18.406 16.746 -0.206 1.00 76.75 75 TYR A O 1
ATOM 617 N N . LYS A 1 76 ? -17.207 14.886 0.161 1.00 75.44 76 LYS A N 1
ATOM 618 C CA . LYS A 1 76 ? -18.178 13.954 -0.441 1.00 75.44 76 LYS A CA 1
ATOM 619 C C . LYS A 1 76 ? -19.190 13.377 0.554 1.00 75.44 76 LYS A C 1
ATOM 621 O O . LYS A 1 76 ? -20.317 13.084 0.155 1.00 75.44 76 LYS A O 1
ATOM 626 N N . TYR A 1 77 ? -18.813 13.201 1.821 1.00 67.94 77 TYR A N 1
ATOM 627 C CA . TYR A 1 77 ? -19.603 12.496 2.832 1.00 67.94 77 TYR A CA 1
ATOM 628 C C . TYR A 1 77 ? -19.577 13.250 4.172 1.00 67.94 77 TYR A C 1
ATOM 630 O O . TYR A 1 77 ? -18.948 12.809 5.130 1.00 67.94 77 TYR A O 1
ATOM 638 N N . HIS A 1 78 ? -20.295 14.375 4.245 1.00 62.31 78 HIS A N 1
ATOM 639 C CA . HIS A 1 78 ? -20.332 15.278 5.408 1.00 62.31 78 HIS A CA 1
ATOM 640 C C . HIS A 1 78 ? -20.559 14.600 6.783 1.00 62.31 78 HIS A C 1
ATOM 642 O O . HIS A 1 78 ? -20.054 15.102 7.780 1.00 62.31 78 HIS A O 1
ATOM 648 N N . ASP A 1 79 ? -21.273 13.467 6.846 1.00 58.03 79 ASP A N 1
ATOM 649 C CA . ASP A 1 79 ? -21.612 12.751 8.095 1.00 58.03 79 ASP A CA 1
ATOM 650 C C . ASP A 1 79 ? -20.936 11.372 8.245 1.00 58.03 79 ASP A C 1
ATOM 652 O O . ASP A 1 79 ? -21.158 10.666 9.231 1.00 58.03 79 ASP A O 1
ATOM 656 N N . ASP A 1 80 ? -20.147 10.933 7.260 1.00 63.50 80 ASP A N 1
ATOM 657 C CA . ASP A 1 80 ? -19.593 9.573 7.222 1.00 63.50 80 ASP A CA 1
ATOM 658 C C . ASP A 1 80 ? -18.127 9.566 6.806 1.00 63.50 80 ASP A C 1
ATOM 660 O O . ASP A 1 80 ? -17.709 8.892 5.859 1.00 63.50 80 ASP A O 1
ATOM 664 N N . ASN A 1 81 ? -17.358 10.401 7.497 1.00 68.88 81 ASN A N 1
ATOM 665 C CA . ASN A 1 81 ? -16.005 10.706 7.089 1.00 68.88 81 ASN A CA 1
ATOM 666 C C . ASN A 1 81 ? -15.078 9.516 7.386 1.00 68.88 81 ASN A C 1
ATOM 668 O O . ASN A 1 81 ? -14.992 9.014 8.512 1.00 68.88 81 ASN A O 1
ATOM 672 N N . LEU A 1 82 ? -14.392 9.034 6.352 1.00 82.75 82 LEU A N 1
ATOM 673 C CA . LEU A 1 82 ? -13.283 8.109 6.528 1.00 82.75 82 LEU A CA 1
ATOM 674 C C . LEU A 1 82 ? -12.143 8.914 7.149 1.00 82.75 82 LEU A C 1
ATOM 676 O O . LEU A 1 82 ? -11.628 9.813 6.496 1.00 82.75 82 LEU A O 1
ATOM 680 N N . MET A 1 83 ? -11.749 8.583 8.378 1.00 86.88 83 MET A N 1
ATOM 681 C CA . MET A 1 83 ? -10.609 9.216 9.043 1.00 86.88 83 MET A CA 1
ATOM 682 C C . MET A 1 83 ? -9.342 8.389 8.785 1.00 86.88 83 MET A C 1
ATOM 684 O O . MET A 1 83 ? -9.183 7.314 9.384 1.00 86.88 83 MET A O 1
ATOM 688 N N . PRO A 1 84 ? -8.475 8.806 7.843 1.00 93.50 84 PRO A N 1
ATOM 689 C CA . PRO A 1 84 ? -7.146 8.243 7.715 1.00 93.50 84 PRO A CA 1
ATOM 690 C C . PRO A 1 84 ? -6.211 8.816 8.784 1.00 93.50 84 PRO A C 1
ATOM 692 O O . PRO A 1 84 ? -6.372 9.948 9.228 1.00 93.50 84 PRO A O 1
ATOM 695 N N . ASP A 1 85 ? -5.194 8.044 9.138 1.00 95.00 85 ASP A N 1
ATOM 696 C CA . ASP A 1 85 ? -4.049 8.523 9.906 1.00 95.00 85 ASP A CA 1
ATOM 697 C C . ASP A 1 85 ? -2.743 8.009 9.277 1.00 95.00 85 ASP A C 1
ATOM 699 O O . ASP A 1 85 ? -2.755 7.181 8.357 1.00 95.00 85 ASP A O 1
ATOM 703 N N . THR A 1 86 ? -1.598 8.495 9.744 1.00 95.81 86 THR A N 1
ATOM 704 C CA . THR A 1 86 ? -0.278 8.163 9.208 1.00 95.81 86 THR A CA 1
ATOM 705 C C . THR A 1 86 ? 0.600 7.443 10.220 1.00 95.81 86 THR A C 1
ATOM 707 O O . THR A 1 86 ? 0.452 7.572 11.430 1.00 95.81 86 THR A O 1
ATOM 710 N N . LEU A 1 87 ? 1.545 6.649 9.713 1.00 93.94 87 LEU A N 1
ATOM 711 C CA . LEU A 1 87 ? 2.557 6.014 10.542 1.00 93.94 87 LEU A CA 1
ATOM 712 C C . LEU A 1 87 ? 3.891 5.837 9.805 1.00 93.94 87 LEU A C 1
ATOM 714 O O . LEU A 1 87 ? 4.042 4.998 8.910 1.00 93.94 87 LEU A O 1
ATOM 718 N N . TYR A 1 88 ? 4.913 6.582 10.216 1.00 93.38 88 TYR A N 1
ATOM 719 C CA . TYR A 1 88 ? 6.261 6.496 9.652 1.00 93.38 88 TYR A CA 1
ATOM 720 C C . TYR A 1 88 ? 7.353 6.636 10.725 1.00 93.38 88 TYR A C 1
ATOM 722 O O . TYR A 1 88 ? 7.133 7.131 11.823 1.00 93.38 88 TYR A O 1
ATOM 730 N N . GLY A 1 89 ? 8.561 6.145 10.427 1.00 87.06 89 GLY A N 1
ATOM 731 C CA . GLY A 1 89 ? 9.590 5.895 11.450 1.00 87.06 89 GLY A CA 1
ATOM 732 C C . GLY A 1 89 ? 10.198 7.130 12.126 1.00 87.06 89 GLY A C 1
ATOM 733 O O . GLY A 1 89 ? 10.886 6.977 13.123 1.00 87.06 89 GLY A O 1
ATOM 734 N N . SER A 1 90 ? 9.970 8.333 11.595 1.00 88.44 90 SER A N 1
ATOM 735 C CA . SER A 1 90 ? 10.478 9.592 12.157 1.00 88.44 90 SER A CA 1
ATOM 736 C C . SER A 1 90 ? 9.405 10.398 12.900 1.00 88.44 90 SER A C 1
ATOM 738 O O . SER A 1 90 ? 9.582 11.602 13.062 1.00 88.44 90 SER A O 1
ATOM 740 N N . MET A 1 91 ? 8.259 9.790 13.216 1.00 89.44 91 MET A N 1
ATOM 741 C CA . MET A 1 91 ? 7.238 10.414 14.062 1.00 89.44 91 MET A CA 1
ATOM 742 C C . MET A 1 91 ? 7.721 10.468 15.508 1.00 89.44 91 MET A C 1
ATOM 744 O O . MET A 1 91 ? 8.490 9.604 15.935 1.00 89.44 91 MET A O 1
ATOM 748 N N . ASP A 1 92 ? 7.248 11.470 16.246 1.00 92.62 92 ASP A N 1
ATOM 749 C CA . ASP A 1 92 ? 7.426 11.493 17.693 1.00 92.62 92 ASP A CA 1
ATOM 750 C C . ASP A 1 92 ? 6.724 10.289 18.340 1.00 92.62 92 ASP A C 1
ATOM 752 O O . ASP A 1 92 ? 5.725 9.788 17.815 1.00 92.62 92 ASP A O 1
ATOM 756 N N . GLN A 1 93 ? 7.266 9.801 19.457 1.00 89.94 93 GLN A N 1
ATOM 757 C CA . GLN A 1 93 ? 6.751 8.603 20.115 1.00 89.94 93 GLN A CA 1
ATOM 758 C C . GLN A 1 93 ? 5.304 8.794 20.592 1.00 89.94 93 GLN A C 1
ATOM 760 O O . GLN A 1 93 ? 4.504 7.873 20.436 1.00 89.94 93 GLN A O 1
ATOM 765 N N . GLU A 1 94 ? 4.951 9.978 21.098 1.00 93.56 94 GLU A N 1
ATOM 766 C CA . GLU A 1 94 ? 3.591 10.277 21.559 1.00 93.56 94 GLU A CA 1
ATOM 767 C C . GLU A 1 94 ? 2.603 10.255 20.387 1.00 93.56 94 GLU A C 1
ATOM 769 O O . GLU A 1 94 ? 1.600 9.541 20.420 1.00 93.56 94 GLU A O 1
ATOM 774 N N . ALA A 1 95 ? 2.942 10.944 19.293 1.00 91.75 95 ALA A N 1
ATOM 775 C CA . ALA A 1 95 ? 2.133 10.950 18.075 1.00 91.75 95 ALA A CA 1
ATOM 776 C C . ALA A 1 95 ? 1.977 9.536 17.488 1.00 91.75 95 ALA A C 1
ATOM 778 O O . ALA A 1 95 ? 0.894 9.138 17.066 1.00 91.75 95 ALA A O 1
ATOM 779 N N . ARG A 1 96 ? 3.054 8.741 17.503 1.00 91.38 96 ARG A N 1
ATOM 780 C CA . ARG A 1 96 ? 3.038 7.346 17.051 1.00 91.38 96 ARG A CA 1
ATOM 781 C C . ARG A 1 96 ? 2.057 6.504 17.870 1.00 91.38 96 ARG A C 1
ATOM 783 O O . ARG A 1 96 ? 1.320 5.701 17.300 1.00 91.38 96 ARG A O 1
ATOM 790 N N . GLU A 1 97 ? 2.083 6.635 19.193 1.00 90.81 97 GLU A N 1
ATOM 791 C CA . GLU A 1 97 ? 1.182 5.908 20.091 1.00 90.81 97 GLU A CA 1
ATOM 792 C C . GLU A 1 97 ? -0.271 6.335 19.890 1.00 90.81 97 GLU A C 1
ATOM 794 O O . GLU A 1 97 ? -1.138 5.466 19.797 1.00 90.81 97 GLU A O 1
ATOM 799 N N . GLN A 1 98 ? -0.518 7.634 19.714 1.00 92.94 98 GLN A N 1
ATOM 800 C CA . GLN A 1 98 ? -1.844 8.173 19.430 1.00 92.94 98 GLN A CA 1
ATOM 801 C C . GLN A 1 98 ? -2.433 7.604 18.132 1.00 92.94 98 GLN A C 1
ATOM 803 O O . GLN A 1 98 ? -3.556 7.099 18.148 1.00 92.94 98 GLN A O 1
ATOM 808 N N . SER A 1 99 ? -1.676 7.604 17.030 1.00 92.62 99 SER A N 1
ATOM 809 C CA . SER A 1 99 ? -2.151 7.056 15.751 1.00 92.62 99 SER A CA 1
ATOM 810 C C . SER A 1 99 ? -2.453 5.561 15.827 1.00 92.62 99 SER A C 1
ATOM 812 O O . SER A 1 99 ? -3.429 5.065 15.257 1.00 92.62 99 SER A O 1
ATOM 814 N N . LEU A 1 100 ? -1.631 4.812 16.567 1.00 90.75 100 LEU A N 1
ATOM 815 C CA . LEU A 1 100 ? -1.867 3.387 16.786 1.00 90.75 100 LEU A CA 1
ATOM 816 C C . LEU A 1 100 ? -3.098 3.133 17.647 1.00 90.75 100 LEU A C 1
ATOM 818 O O . LEU A 1 100 ? -3.854 2.207 17.355 1.00 90.75 100 LEU A O 1
ATOM 822 N N . GLU A 1 101 ? -3.298 3.929 18.689 1.00 91.44 101 GLU A N 1
ATOM 823 C CA . GLU A 1 101 ? -4.458 3.808 19.560 1.00 91.44 101 GLU A CA 1
ATOM 824 C C . GLU A 1 101 ? -5.749 4.146 18.811 1.00 91.44 101 GLU A C 1
ATOM 826 O O . GLU A 1 101 ? -6.680 3.339 18.814 1.00 91.44 101 GLU A O 1
ATOM 831 N N . SER A 1 102 ? -5.759 5.243 18.050 1.00 92.00 102 SER A N 1
ATOM 832 C CA . SER A 1 102 ? -6.891 5.631 17.202 1.00 92.00 102 SER A CA 1
ATOM 833 C C . SER A 1 102 ? -7.258 4.523 16.202 1.00 92.00 102 SER A C 1
ATOM 835 O O . SER A 1 102 ? -8.431 4.170 16.038 1.00 92.00 102 SER A O 1
ATOM 837 N N . PHE A 1 103 ? -6.258 3.869 15.597 1.00 91.81 103 PHE A N 1
ATOM 838 C CA . PHE A 1 103 ? -6.485 2.740 14.688 1.00 91.81 103 PHE A CA 1
ATOM 839 C C . PHE A 1 103 ? -6.992 1.467 15.393 1.00 91.81 103 PHE A C 1
ATOM 841 O O . PHE A 1 103 ? -7.809 0.708 14.848 1.00 91.81 103 PHE A O 1
ATOM 848 N N . ARG A 1 104 ? -6.527 1.196 16.621 1.00 89.25 104 ARG A N 1
ATOM 849 C CA . ARG A 1 104 ? -7.014 0.063 17.429 1.00 89.25 104 ARG A CA 1
ATOM 850 C C . ARG A 1 104 ? -8.473 0.254 17.818 1.00 89.25 104 ARG A C 1
ATOM 852 O O . ARG A 1 104 ? -9.260 -0.675 17.621 1.00 89.25 104 ARG A O 1
ATOM 859 N N . GLN A 1 105 ? -8.821 1.447 18.293 1.00 89.31 105 GLN A N 1
ATOM 860 C CA . GLN A 1 105 ? -10.178 1.826 18.690 1.00 89.31 105 GLN A CA 1
ATOM 861 C C . GLN A 1 105 ? -11.135 1.925 17.491 1.00 89.31 105 GLN A C 1
ATOM 863 O O . GLN A 1 105 ? -12.347 1.801 17.653 1.00 89.31 105 GLN A O 1
ATOM 868 N N . GLY A 1 106 ? -10.594 2.052 16.273 1.00 88.00 106 GLY A N 1
ATOM 869 C CA . GLY A 1 106 ? -11.368 2.131 15.035 1.00 88.00 106 GLY A CA 1
ATOM 870 C C . GLY A 1 106 ? -11.880 3.536 14.726 1.00 88.00 106 GLY A C 1
ATOM 871 O O . GLY A 1 106 ? -12.695 3.685 13.817 1.00 88.00 106 GLY A O 1
ATOM 872 N N . GLU A 1 107 ? -11.391 4.540 15.456 1.00 89.12 107 GLU A N 1
ATOM 873 C CA . GLU A 1 107 ? -11.568 5.956 15.135 1.00 89.12 107 GLU A CA 1
ATOM 874 C C . GLU A 1 107 ? -10.886 6.266 13.797 1.00 89.12 107 GLU A C 1
ATOM 876 O O . GLU A 1 107 ? -11.532 6.740 12.863 1.00 89.12 107 GLU A O 1
ATOM 881 N N . ALA A 1 108 ? -9.613 5.876 13.663 1.00 91.19 108 ALA A N 1
ATOM 882 C CA . ALA A 1 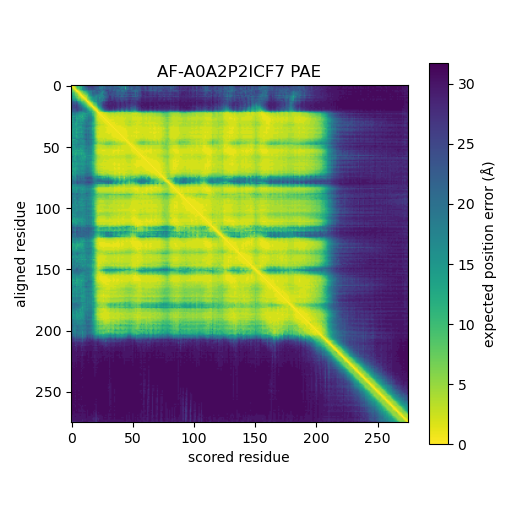108 ? -8.928 5.804 12.383 1.00 91.19 108 ALA A CA 1
ATOM 883 C C . ALA A 1 108 ? -9.180 4.436 11.736 1.00 91.19 108 ALA A C 1
ATOM 885 O O . ALA A 1 108 ? -8.842 3.381 12.279 1.00 91.19 108 ALA A O 1
ATOM 886 N N . ARG A 1 109 ? -9.764 4.430 10.537 1.00 91.44 109 ARG A N 1
ATOM 887 C CA . ARG A 1 109 ? -10.061 3.185 9.797 1.00 91.44 109 ARG A CA 1
ATOM 888 C C . ARG A 1 109 ? -9.026 2.859 8.730 1.00 91.44 109 ARG A C 1
ATOM 890 O O . ARG A 1 109 ? -8.959 1.724 8.255 1.00 91.44 109 ARG A O 1
ATOM 897 N N . LEU A 1 110 ? -8.217 3.839 8.354 1.00 94.19 110 LEU A N 1
ATOM 898 C CA . LEU A 1 110 ? -7.173 3.698 7.355 1.00 94.19 110 LEU A CA 1
ATOM 899 C C . LEU A 1 110 ? -5.861 4.199 7.946 1.00 94.19 110 LEU A C 1
ATOM 901 O O . LEU A 1 110 ? -5.820 5.301 8.477 1.00 94.19 110 LEU A O 1
ATOM 905 N N . LEU A 1 111 ? -4.797 3.411 7.835 1.00 94.94 111 LEU A N 1
ATOM 906 C CA . LEU A 1 111 ? -3.468 3.835 8.269 1.00 94.94 111 LEU A CA 1
ATOM 907 C C . LEU A 1 111 ? -2.505 3.832 7.086 1.00 94.94 111 LEU A C 1
ATOM 909 O O . LEU A 1 111 ? -2.266 2.788 6.474 1.00 94.94 111 LEU A O 1
ATOM 913 N N . ILE A 1 112 ? -1.942 4.995 6.773 1.00 96.88 112 ILE A N 1
ATOM 914 C CA . ILE A 1 112 ? -0.981 5.184 5.687 1.0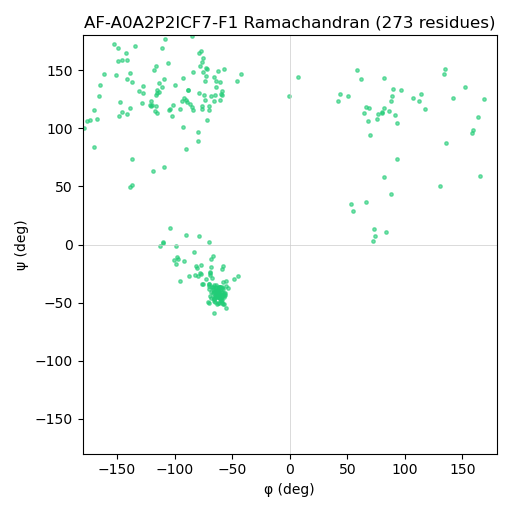0 96.88 112 ILE A CA 1
ATOM 915 C C . ILE A 1 112 ? 0.424 5.090 6.260 1.00 96.88 112 ILE A C 1
ATOM 917 O O . ILE A 1 112 ? 0.825 5.906 7.090 1.00 96.88 112 ILE A O 1
ATOM 921 N N . CYS A 1 113 ? 1.195 4.094 5.839 1.00 95.50 113 CYS A N 1
ATOM 922 C CA . CYS A 1 113 ? 2.437 3.772 6.519 1.00 95.50 113 CYS A CA 1
ATOM 923 C C . CYS A 1 113 ? 3.595 3.361 5.613 1.00 95.50 113 CYS A C 1
ATOM 925 O O . CYS A 1 113 ? 3.445 3.049 4.433 1.00 95.50 113 CYS A O 1
ATOM 927 N N . THR A 1 114 ? 4.784 3.377 6.214 1.00 95.00 114 THR A N 1
ATOM 928 C CA . THR A 1 114 ? 6.028 2.855 5.627 1.00 95.00 114 THR A CA 1
ATOM 929 C C . THR A 1 114 ? 6.413 1.536 6.293 1.00 95.00 114 THR A C 1
ATOM 931 O O . THR A 1 114 ? 6.073 1.300 7.455 1.00 95.00 114 THR A O 1
ATOM 934 N N . ASP A 1 115 ? 7.189 0.693 5.607 1.00 87.50 115 ASP A N 1
ATOM 935 C CA . ASP A 1 115 ? 7.596 -0.624 6.125 1.00 87.50 115 ASP A CA 1
ATOM 936 C C . ASP A 1 115 ? 8.304 -0.555 7.477 1.00 87.50 115 ASP A C 1
ATOM 938 O O . ASP A 1 115 ? 8.041 -1.362 8.367 1.00 87.50 115 ASP A O 1
ATOM 942 N N . VAL A 1 116 ? 9.198 0.424 7.652 1.00 78.88 116 VAL A N 1
ATOM 943 C CA . VAL A 1 116 ? 9.956 0.607 8.900 1.00 78.88 116 VAL A CA 1
ATOM 944 C C . VAL A 1 116 ? 9.016 0.826 10.078 1.00 78.88 116 VAL A C 1
ATOM 946 O O . VAL A 1 116 ? 9.230 0.271 11.151 1.00 78.88 116 VAL A O 1
ATOM 949 N N . ALA A 1 117 ? 7.955 1.602 9.878 1.00 77.62 117 ALA A N 1
ATOM 950 C CA . ALA A 1 117 ? 7.025 1.911 10.949 1.00 77.62 117 ALA A CA 1
ATOM 951 C C . ALA A 1 117 ? 6.022 0.785 11.210 1.00 77.62 117 ALA A C 1
ATOM 953 O O . ALA A 1 117 ? 5.582 0.633 12.348 1.00 77.62 117 ALA A O 1
ATOM 954 N N . ALA A 1 118 ? 5.716 -0.015 10.183 1.00 74.94 118 ALA A N 1
ATOM 955 C CA . ALA A 1 118 ? 4.778 -1.127 10.262 1.00 74.94 118 ALA A CA 1
ATOM 956 C C . ALA A 1 118 ? 5.359 -2.424 10.853 1.00 74.94 118 ALA A C 1
ATOM 958 O O . ALA A 1 118 ? 4.610 -3.311 11.283 1.00 74.94 118 ALA A O 1
ATOM 959 N N . ARG A 1 119 ? 6.690 -2.567 10.889 1.00 78.50 119 ARG A N 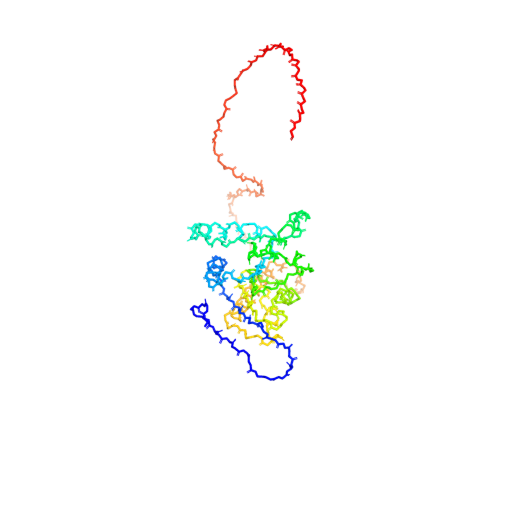1
ATOM 960 C CA . ARG A 1 119 ? 7.348 -3.702 11.551 1.00 78.50 119 ARG A CA 1
ATOM 961 C C . ARG A 1 119 ? 7.065 -3.669 13.056 1.00 78.50 119 ARG A C 1
ATOM 963 O O . ARG A 1 119 ? 7.113 -2.623 13.688 1.00 78.50 119 ARG A O 1
ATOM 970 N N . GLY A 1 120 ? 6.737 -4.828 13.624 1.00 65.62 120 GLY A N 1
ATOM 971 C CA . GLY A 1 120 ? 6.392 -4.943 15.046 1.00 65.62 120 GLY A CA 1
ATOM 972 C C . GLY A 1 120 ? 5.029 -4.363 15.440 1.00 65.62 120 GLY A C 1
ATOM 973 O O . GLY A 1 120 ? 4.685 -4.412 16.614 1.00 65.62 120 GLY A O 1
ATOM 974 N N . LEU A 1 121 ? 4.228 -3.857 14.493 1.00 71.62 121 LEU A N 1
ATOM 975 C CA . LEU A 1 121 ? 2.854 -3.467 14.800 1.00 71.62 121 LEU A CA 1
ATOM 976 C C . LEU A 1 121 ? 1.987 -4.691 15.064 1.00 71.62 121 LEU A C 1
ATOM 978 O O . LEU A 1 121 ? 1.772 -5.507 14.161 1.00 71.62 121 LEU A O 1
ATOM 982 N N . ASP A 1 122 ? 1.441 -4.770 16.270 1.00 70.19 122 ASP A N 1
ATOM 983 C CA . ASP A 1 122 ? 0.308 -5.636 16.556 1.00 70.19 122 ASP A CA 1
ATOM 984 C C . ASP A 1 122 ? -0.990 -4.864 16.310 1.00 70.19 122 ASP A C 1
ATOM 986 O O . ASP A 1 122 ? -1.564 -4.231 17.198 1.00 70.19 122 ASP A O 1
ATOM 990 N N . VAL A 1 123 ? -1.384 -4.828 15.037 1.00 70.69 123 VAL A N 1
ATOM 991 C CA . VAL A 1 123 ? -2.673 -4.294 14.601 1.00 70.69 123 VAL A CA 1
ATOM 992 C C . VAL A 1 123 ? -3.601 -5.466 14.317 1.00 70.69 123 VAL A C 1
ATOM 994 O O . VAL A 1 123 ? -3.391 -6.247 13.386 1.00 70.69 123 VAL A O 1
ATOM 997 N N . VAL A 1 124 ? -4.607 -5.616 15.173 1.00 69.62 124 VAL A N 1
ATOM 998 C CA . VAL A 1 124 ? -5.633 -6.653 15.061 1.00 69.62 124 VAL A CA 1
ATOM 999 C C . VAL A 1 124 ? -6.729 -6.179 14.102 1.00 69.62 124 VAL A C 1
ATOM 1001 O O . VAL A 1 124 ? -7.025 -4.986 14.015 1.00 69.62 124 VAL A O 1
ATOM 1004 N N . ASP A 1 125 ? -7.345 -7.121 13.388 1.00 78.12 125 ASP A N 1
ATOM 1005 C CA . ASP A 1 125 ? -8.518 -6.884 12.533 1.00 78.12 125 ASP A CA 1
ATOM 1006 C C . ASP A 1 125 ? -8.298 -6.000 11.294 1.00 78.12 125 ASP A C 1
ATOM 1008 O O . ASP A 1 125 ? -9.187 -5.256 10.881 1.00 78.12 125 ASP A O 1
ATOM 1012 N N . VAL A 1 126 ? -7.136 -6.117 10.647 1.00 90.75 126 VAL A N 1
ATOM 1013 C CA . VAL A 1 126 ? -6.916 -5.529 9.317 1.00 90.75 126 VAL A CA 1
ATOM 1014 C C . VAL A 1 126 ? -7.604 -6.387 8.253 1.00 90.75 126 VAL A C 1
ATOM 1016 O O . VAL A 1 126 ? -7.238 -7.542 8.026 1.00 90.75 126 VAL A O 1
ATOM 1019 N N . THR A 1 127 ? -8.589 -5.803 7.578 1.00 92.00 127 THR A N 1
ATOM 1020 C CA . THR A 1 127 ? -9.402 -6.449 6.532 1.00 92.00 127 THR A CA 1
ATOM 1021 C C . THR A 1 127 ? -8.784 -6.353 5.141 1.00 92.00 127 THR A C 1
ATOM 1023 O O . THR A 1 127 ? -9.003 -7.235 4.315 1.00 9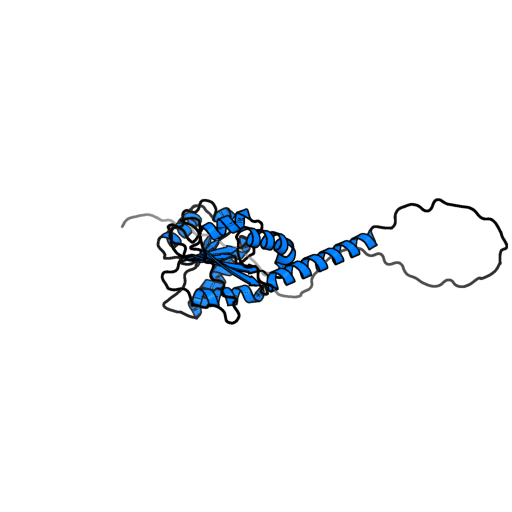2.00 127 THR A O 1
ATOM 1026 N N . PHE A 1 128 ? -7.979 -5.320 4.882 1.00 93.94 128 PHE A N 1
ATOM 1027 C CA . PHE A 1 128 ? -7.298 -5.166 3.604 1.00 93.94 128 PHE A CA 1
ATOM 1028 C C . PHE A 1 128 ? -5.953 -4.447 3.727 1.00 93.94 128 PHE A C 1
ATOM 1030 O O . PHE A 1 128 ? -5.696 -3.693 4.668 1.00 93.94 128 PHE A O 1
ATOM 1037 N N . VAL A 1 129 ? -5.093 -4.671 2.742 1.00 94.88 129 VAL A N 1
ATOM 1038 C CA . VAL A 1 129 ? -3.791 -4.027 2.586 1.00 94.88 129 VAL A CA 1
ATOM 1039 C C . VAL A 1 129 ? -3.670 -3.513 1.158 1.00 94.88 129 VAL A C 1
ATOM 1041 O O . VAL A 1 129 ? -3.911 -4.245 0.202 1.00 94.88 129 VAL A O 1
ATOM 1044 N N . ILE A 1 130 ? -3.254 -2.263 0.999 1.00 97.06 130 ILE A N 1
ATOM 1045 C CA . ILE A 1 130 ? -2.997 -1.654 -0.305 1.00 97.06 130 ILE A CA 1
ATOM 1046 C C . ILE A 1 130 ? -1.522 -1.294 -0.376 1.00 97.06 130 ILE A C 1
ATOM 1048 O O . ILE A 1 130 ? -1.050 -0.419 0.341 1.00 97.06 130 ILE A O 1
ATOM 1052 N N . ASN A 1 131 ? -0.783 -1.940 -1.265 1.00 97.00 131 ASN A N 1
ATOM 1053 C CA . ASN A 1 131 ? 0.544 -1.497 -1.665 1.00 97.00 131 ASN A CA 1
ATOM 1054 C C . ASN A 1 131 ? 0.370 -0.373 -2.690 1.00 97.00 131 ASN A C 1
ATOM 1056 O O . ASN A 1 131 ? 0.284 -0.629 -3.894 1.00 97.00 131 ASN A O 1
ATOM 1060 N N . TYR A 1 132 ? 0.273 0.864 -2.196 1.00 97.81 132 TYR A N 1
ATOM 1061 C CA . TYR A 1 132 ? 0.165 2.053 -3.040 1.00 97.81 132 TYR A CA 1
ATOM 1062 C C . TYR A 1 132 ? 1.452 2.271 -3.837 1.00 97.81 132 TYR A C 1
ATOM 1064 O O . TYR A 1 132 ? 1.413 2.614 -5.018 1.00 97.81 132 TYR A O 1
ATOM 1072 N N . ASP A 1 133 ? 2.599 2.006 -3.213 1.00 96.19 133 ASP A N 1
ATOM 1073 C CA . ASP A 1 133 ? 3.869 1.820 -3.907 1.00 96.19 133 ASP A CA 1
ATOM 1074 C C . ASP A 1 133 ? 4.310 0.353 -3.862 1.00 96.19 133 ASP A C 1
ATOM 1076 O O . ASP A 1 133 ? 4.164 -0.330 -2.839 1.00 96.19 133 ASP A O 1
ATOM 1080 N N . LEU A 1 134 ? 4.894 -0.115 -4.971 1.00 94.88 134 LEU A N 1
ATOM 1081 C CA . LEU A 1 134 ? 5.420 -1.471 -5.086 1.00 94.88 134 LEU A CA 1
ATOM 1082 C C . LEU A 1 134 ? 6.513 -1.707 -4.020 1.00 94.88 134 LEU A C 1
ATOM 1084 O O . LEU A 1 134 ? 7.441 -0.896 -3.938 1.00 94.88 134 LEU A O 1
ATOM 1088 N N . PRO A 1 135 ? 6.449 -2.798 -3.232 1.00 91.44 135 PRO A N 1
ATOM 1089 C CA . PRO A 1 135 ? 7.496 -3.139 -2.267 1.00 91.44 135 PRO A CA 1
ATOM 1090 C C . PRO A 1 135 ? 8.868 -3.282 -2.930 1.00 91.44 135 PRO A C 1
ATOM 1092 O O . PRO A 1 135 ? 8.966 -3.672 -4.097 1.00 91.44 135 PRO A O 1
ATOM 1095 N N . MET A 1 136 ? 9.945 -3.004 -2.190 1.00 86.31 136 MET A N 1
ATOM 1096 C CA . MET A 1 136 ? 11.294 -3.053 -2.764 1.00 86.31 136 MET A CA 1
ATOM 1097 C C . MET A 1 136 ? 11.829 -4.481 -2.905 1.00 86.31 136 MET A C 1
ATOM 1099 O O . MET A 1 136 ? 12.711 -4.728 -3.726 1.00 86.31 136 MET A O 1
ATOM 1103 N N . ASN A 1 137 ? 11.321 -5.420 -2.105 1.00 84.31 137 ASN A N 1
ATOM 1104 C CA . ASN A 1 137 ? 11.760 -6.813 -2.080 1.00 84.31 137 ASN A CA 1
ATOM 1105 C C . ASN A 1 137 ? 10.636 -7.767 -1.619 1.00 84.31 137 ASN A C 1
ATOM 1107 O O . ASN A 1 137 ? 9.559 -7.345 -1.191 1.00 84.31 137 ASN A O 1
ATOM 1111 N N . LEU A 1 138 ? 10.904 -9.076 -1.717 1.00 82.06 138 LEU A N 1
ATOM 1112 C CA . LEU A 1 138 ? 9.977 -10.151 -1.333 1.00 82.06 138 LEU A CA 1
ATOM 1113 C C . LEU A 1 138 ? 9.595 -10.094 0.142 1.00 82.06 138 LEU A C 1
ATOM 1115 O O . LEU A 1 138 ? 8.435 -10.292 0.492 1.00 82.06 138 LEU A O 1
ATOM 1119 N N . GLU A 1 139 ? 10.581 -9.845 0.995 1.00 84.44 139 GLU A N 1
ATOM 1120 C CA . GLU A 1 139 ? 10.401 -9.844 2.438 1.00 84.44 139 GLU A CA 1
ATOM 1121 C C . GLU A 1 139 ? 9.396 -8.761 2.857 1.00 84.44 139 GLU A C 1
ATOM 1123 O O . GLU A 1 139 ? 8.458 -9.039 3.602 1.00 84.44 139 GLU A O 1
ATOM 1128 N N . GLU A 1 140 ? 9.523 -7.551 2.309 1.00 88.75 140 GLU A N 1
ATOM 1129 C CA . GLU A 1 140 ? 8.556 -6.469 2.503 1.00 88.75 140 GLU A CA 1
ATOM 1130 C C . GLU A 1 140 ? 7.165 -6.856 2.004 1.00 88.75 140 GLU A C 1
ATOM 1132 O O . GLU A 1 140 ? 6.199 -6.717 2.749 1.00 88.75 140 GLU A O 1
ATOM 1137 N N . TYR A 1 141 ? 7.038 -7.408 0.792 1.00 88.94 141 TYR A N 1
ATOM 1138 C CA . TYR A 1 141 ? 5.730 -7.818 0.271 1.00 88.94 141 TYR A CA 1
ATOM 1139 C C . TYR A 1 141 ? 5.020 -8.831 1.183 1.00 88.94 141 TYR A 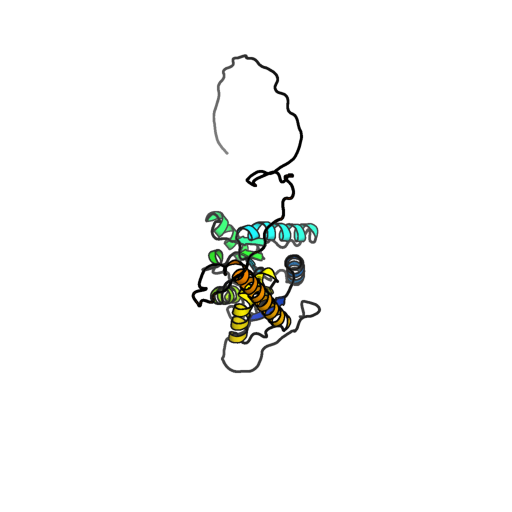C 1
ATOM 1141 O O . TYR A 1 141 ? 3.832 -8.673 1.484 1.00 88.94 141 TYR A O 1
ATOM 1149 N N . VAL A 1 142 ? 5.748 -9.843 1.665 1.00 85.56 142 VAL A N 1
ATOM 1150 C CA . VAL A 1 142 ? 5.219 -10.853 2.593 1.00 85.56 142 VAL A CA 1
ATOM 1151 C C . VAL A 1 142 ? 4.840 -10.213 3.929 1.00 85.56 142 VAL A C 1
ATOM 1153 O O . VAL A 1 142 ? 3.758 -10.477 4.450 1.00 85.56 142 VAL A O 1
ATOM 1156 N N . HIS A 1 143 ? 5.672 -9.317 4.465 1.00 87.06 143 HIS A N 1
ATOM 1157 C CA . HIS A 1 143 ? 5.391 -8.617 5.720 1.00 87.06 143 HIS A CA 1
ATOM 1158 C C . HIS A 1 143 ? 4.191 -7.671 5.648 1.00 87.06 143 HIS A C 1
ATOM 1160 O O . HIS A 1 143 ? 3.476 -7.540 6.648 1.00 87.06 143 HIS A O 1
ATOM 1166 N N . ARG A 1 144 ? 3.976 -7.014 4.503 1.00 90.56 144 ARG A N 1
ATOM 1167 C CA . ARG A 1 144 ? 2.806 -6.167 4.245 1.00 90.56 144 ARG A CA 1
ATOM 1168 C C . ARG A 1 144 ? 1.548 -7.020 4.114 1.00 90.56 144 ARG A C 1
ATOM 1170 O O . ARG A 1 144 ? 0.572 -6.781 4.818 1.00 90.56 144 ARG A O 1
ATOM 1177 N N . SER A 1 145 ? 1.593 -8.064 3.288 1.00 87.56 145 SER A N 1
ATOM 1178 C CA . SER A 1 145 ? 0.452 -8.962 3.051 1.00 87.56 145 SER A CA 1
ATOM 1179 C C . SER A 1 145 ? 0.046 -9.731 4.314 1.00 87.56 145 SER A C 1
ATOM 1181 O O . SER A 1 145 ? -1.139 -9.897 4.586 1.00 87.56 145 SER A O 1
ATOM 1183 N N . GLY A 1 146 ? 1.014 -10.108 5.157 1.00 86.75 146 GLY A N 1
ATOM 1184 C CA . GLY A 1 146 ? 0.785 -10.758 6.454 1.00 86.75 146 GLY A CA 1
ATOM 1185 C C . GLY A 1 146 ? 0.166 -9.861 7.536 1.00 86.75 146 GLY A C 1
ATOM 1186 O O . GLY A 1 146 ? 0.001 -10.296 8.683 1.00 86.75 146 GLY A O 1
ATOM 1187 N N . ARG A 1 147 ? -0.162 -8.600 7.213 1.00 88.00 147 ARG A N 1
ATOM 1188 C CA . ARG A 1 147 ? -0.943 -7.726 8.099 1.00 88.00 147 ARG A CA 1
ATOM 1189 C C . ARG A 1 147 ? -2.428 -8.059 8.074 1.00 88.00 147 ARG A C 1
ATOM 1191 O O . ARG A 1 147 ? -3.085 -7.820 9.078 1.00 88.00 147 ARG A O 1
ATOM 1198 N N . THR A 1 148 ? -2.933 -8.645 6.990 1.00 89.00 148 THR A N 1
ATOM 1199 C CA . THR A 1 148 ? -4.318 -9.120 6.886 1.00 89.00 148 THR A CA 1
ATOM 1200 C C . THR A 1 148 ? -4.388 -10.652 6.913 1.00 89.00 148 THR A C 1
ATOM 1202 O O . THR A 1 148 ? -3.367 -11.331 7.014 1.00 89.00 148 THR A O 1
ATOM 1205 N N . GLY A 1 149 ? -5.597 -11.217 6.894 1.00 81.12 149 GLY A N 1
ATOM 1206 C CA . GLY A 1 149 ? -5.800 -12.667 6.836 1.00 81.12 149 GLY A CA 1
ATOM 1207 C C . GLY A 1 149 ? -5.494 -13.434 8.128 1.00 81.12 149 GLY A C 1
ATOM 1208 O O . GLY A 1 149 ? -5.371 -14.658 8.104 1.00 81.12 149 GLY A O 1
ATOM 1209 N N . ARG A 1 150 ? -5.333 -12.741 9.263 1.00 77.06 150 ARG A N 1
ATOM 1210 C CA . ARG A 1 150 ? -5.009 -13.368 10.556 1.00 77.06 150 ARG A CA 1
ATOM 1211 C C . ARG A 1 150 ? -6.211 -14.117 11.143 1.00 77.06 150 ARG A C 1
ATOM 1213 O O . ARG A 1 150 ? -7.362 -13.752 10.909 1.00 77.06 150 ARG A O 1
ATOM 1220 N N . ALA A 1 151 ? -5.931 -15.157 11.933 1.00 69.00 151 ALA A N 1
ATOM 1221 C CA . ALA A 1 151 ? -6.931 -15.952 12.659 1.00 69.00 151 ALA A CA 1
ATOM 1222 C C . ALA A 1 151 ? -8.068 -16.517 11.774 1.00 69.00 151 ALA A C 1
ATOM 1224 O O . ALA A 1 151 ? -9.219 -16.582 12.196 1.00 69.00 151 ALA A O 1
ATOM 1225 N N . GLY A 1 152 ? -7.758 -16.895 10.528 1.00 68.38 152 GLY A N 1
ATOM 1226 C CA . GLY A 1 152 ? -8.729 -17.481 9.595 1.00 68.38 152 GLY A CA 1
ATOM 1227 C C . GLY A 1 152 ? -9.736 -16.487 9.001 1.00 68.38 152 GLY A C 1
ATOM 1228 O O . GLY A 1 152 ? -10.661 -16.907 8.308 1.00 68.38 152 GLY A O 1
ATOM 1229 N N . LYS A 1 153 ? -9.576 -15.177 9.237 1.00 77.62 153 LYS A N 1
ATOM 1230 C CA . LYS A 1 153 ? -10.384 -14.144 8.573 1.00 77.62 153 LYS A CA 1
ATOM 1231 C C . LYS A 1 153 ? -9.933 -13.960 7.128 1.00 77.62 153 LYS A C 1
ATOM 1233 O O . LYS A 1 153 ? -8.750 -14.108 6.829 1.00 77.62 153 LYS A O 1
ATOM 1238 N N . ALA A 1 154 ? -10.878 -13.613 6.254 1.00 83.25 154 ALA A N 1
ATOM 1239 C CA . ALA A 1 154 ? -10.572 -13.181 4.896 1.00 83.25 154 ALA A CA 1
ATOM 1240 C C . ALA A 1 154 ? -9.817 -11.844 4.906 1.00 83.25 154 ALA A C 1
ATOM 1242 O O . ALA A 1 154 ? -10.094 -10.991 5.750 1.00 83.25 154 ALA A O 1
ATOM 1243 N N . GLY A 1 155 ? -8.882 -11.676 3.977 1.00 88.31 155 GLY A N 1
ATOM 1244 C CA . GLY A 1 155 ? -8.134 -10.443 3.773 1.00 88.31 155 GLY A CA 1
ATOM 1245 C C . GLY A 1 155 ? -7.961 -10.142 2.294 1.00 88.31 155 GLY A C 1
ATOM 1246 O O . GLY A 1 155 ? -7.842 -11.067 1.497 1.00 88.31 155 GLY A O 1
ATOM 1247 N N . ASP A 1 156 ? -7.919 -8.870 1.921 1.00 91.19 156 ASP A N 1
ATOM 1248 C CA . ASP A 1 156 ? -7.656 -8.461 0.539 1.00 91.19 156 ASP A CA 1
ATOM 1249 C C . ASP A 1 156 ? -6.329 -7.695 0.456 1.00 91.19 156 ASP A C 1
ATOM 1251 O O . ASP A 1 156 ? -6.056 -6.809 1.260 1.00 91.19 156 ASP A O 1
ATOM 1255 N N . VAL A 1 157 ? -5.477 -8.036 -0.508 1.00 92.69 157 VAL A N 1
ATOM 1256 C CA . VAL A 1 157 ? -4.209 -7.353 -0.781 1.00 92.69 157 VAL A CA 1
ATOM 1257 C C . VAL A 1 157 ? -4.236 -6.832 -2.206 1.00 92.69 157 VAL A C 1
ATOM 1259 O O . VAL A 1 157 ? -4.300 -7.613 -3.152 1.00 92.69 157 VAL A O 1
ATOM 1262 N N . ILE A 1 158 ? -4.124 -5.518 -2.370 1.00 94.81 158 ILE A N 1
ATOM 1263 C CA . ILE A 1 158 ? -4.086 -4.858 -3.677 1.00 94.81 158 ILE A CA 1
ATOM 1264 C C . ILE A 1 158 ? -2.712 -4.241 -3.869 1.00 94.81 158 ILE A C 1
ATOM 1266 O O . ILE A 1 158 ? -2.211 -3.549 -2.991 1.00 94.81 158 ILE A O 1
ATOM 1270 N N . THR A 1 159 ? -2.086 -4.489 -5.015 1.00 95.44 159 THR A N 1
ATOM 1271 C CA . THR A 1 159 ? -0.778 -3.918 -5.347 1.00 95.44 159 THR A CA 1
ATOM 1272 C C . THR A 1 159 ? -0.846 -3.112 -6.623 1.00 95.44 159 THR A C 1
ATOM 1274 O O . THR A 1 159 ? -1.155 -3.659 -7.680 1.00 95.44 159 THR A O 1
ATOM 1277 N N . TYR A 1 160 ? -0.517 -1.827 -6.525 1.00 96.44 160 TYR A N 1
ATOM 1278 C CA . TYR A 1 160 ? -0.388 -0.953 -7.682 1.00 96.44 160 TYR A CA 1
ATOM 1279 C C . TYR A 1 160 ? 1.028 -1.012 -8.240 1.00 96.44 160 TYR A C 1
ATOM 1281 O O . TYR A 1 160 ? 2.010 -0.906 -7.501 1.00 96.44 160 TYR A O 1
ATOM 1289 N N . VAL A 1 161 ? 1.131 -1.159 -9.558 1.00 95.56 161 VAL A N 1
ATOM 1290 C CA . VAL A 1 161 ? 2.408 -1.236 -10.267 1.00 95.56 161 VAL A CA 1
ATOM 1291 C C . VAL A 1 161 ? 2.417 -0.241 -11.415 1.00 95.56 161 VAL A C 1
ATOM 1293 O O . VAL A 1 161 ? 1.598 -0.335 -12.326 1.00 95.56 161 VAL A O 1
ATOM 1296 N N . CYS A 1 162 ? 3.382 0.677 -11.396 1.00 94.94 162 CYS A N 1
ATOM 1297 C CA . CYS A 1 162 ? 3.525 1.708 -12.417 1.00 94.94 162 CYS A CA 1
ATOM 1298 C C . CYS A 1 162 ? 4.757 1.510 -13.293 1.00 94.94 162 CYS A C 1
ATOM 1300 O O . CYS A 1 162 ? 5.685 0.761 -12.975 1.00 94.94 162 CYS A O 1
ATOM 1302 N N . TRP A 1 163 ? 4.829 2.287 -14.377 1.00 93.50 163 TRP A N 1
ATOM 1303 C CA . TRP A 1 163 ? 6.024 2.355 -15.215 1.00 93.50 163 TRP A CA 1
ATOM 1304 C C . TRP A 1 163 ? 7.298 2.692 -14.424 1.00 93.50 163 TRP A C 1
ATOM 1306 O O . TRP A 1 163 ? 8.361 2.116 -14.679 1.00 93.50 163 TRP A O 1
ATOM 1316 N N . LYS A 1 164 ? 7.224 3.573 -13.415 1.00 92.94 164 LYS A N 1
ATOM 1317 C CA . LYS A 1 164 ? 8.385 3.897 -12.565 1.00 92.94 164 LYS A CA 1
ATOM 1318 C C . LYS A 1 164 ? 9.007 2.654 -11.914 1.00 92.94 164 LYS A C 1
ATOM 1320 O O . LYS A 1 164 ? 10.235 2.586 -11.816 1.00 92.94 164 LYS A O 1
ATOM 1325 N N . ASP A 1 165 ? 8.194 1.643 -11.614 1.00 92.81 165 ASP A N 1
ATOM 1326 C CA . ASP A 1 165 ? 8.578 0.429 -10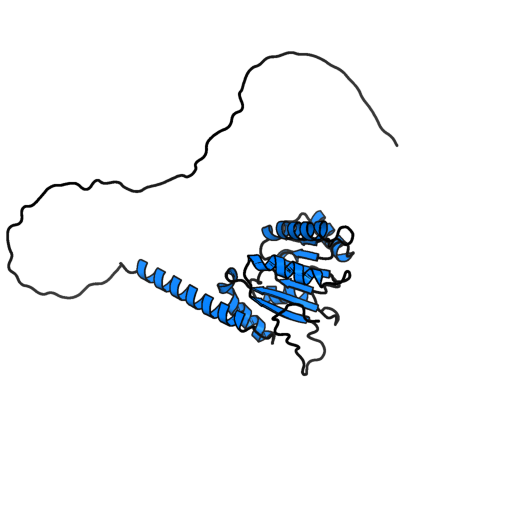.893 1.00 92.81 165 ASP A CA 1
ATOM 1327 C C . ASP A 1 165 ? 9.225 -0.634 -11.795 1.00 92.81 165 ASP A C 1
ATOM 1329 O O . ASP A 1 165 ? 9.755 -1.622 -11.292 1.00 92.81 165 ASP A O 1
ATOM 1333 N N . ARG A 1 166 ? 9.261 -0.428 -13.124 1.00 91.69 166 ARG A N 1
ATOM 1334 C CA . ARG A 1 166 ? 9.738 -1.383 -14.155 1.00 91.69 166 ARG A CA 1
ATOM 1335 C C . ARG A 1 166 ? 11.058 -2.108 -13.861 1.00 91.69 166 ARG A C 1
ATOM 1337 O O . ARG A 1 166 ? 11.268 -3.196 -14.378 1.00 91.69 166 ARG A O 1
ATOM 1344 N N . ARG A 1 167 ? 11.956 -1.512 -13.067 1.00 88.69 167 ARG A N 1
ATOM 1345 C CA . ARG A 1 167 ? 13.236 -2.128 -12.670 1.00 88.69 167 ARG A CA 1
ATOM 1346 C C . ARG A 1 167 ? 13.061 -3.262 -11.657 1.00 88.69 167 ARG A C 1
ATOM 1348 O O . ARG A 1 167 ? 13.850 -4.195 -11.665 1.00 88.69 167 ARG A O 1
ATOM 1355 N N . ASN A 1 168 ? 12.027 -3.182 -10.826 1.00 88.88 168 ASN A N 1
ATOM 1356 C CA . ASN A 1 168 ? 11.748 -4.129 -9.748 1.00 88.88 168 ASN A CA 1
ATOM 1357 C C . ASN A 1 168 ? 10.654 -5.141 -10.134 1.00 88.88 168 ASN A C 1
ATOM 1359 O O . ASN A 1 168 ? 10.496 -6.159 -9.467 1.00 88.88 168 ASN A O 1
ATOM 1363 N N . VAL A 1 169 ? 9.922 -4.897 -11.231 1.00 91.69 169 VAL A N 1
ATOM 1364 C CA . VAL A 1 169 ? 8.808 -5.752 -11.683 1.00 91.69 169 VAL A CA 1
ATOM 1365 C C . VAL A 1 169 ? 9.237 -7.199 -11.929 1.00 91.69 169 VAL A C 1
ATOM 1367 O O . VAL A 1 169 ? 8.487 -8.101 -11.582 1.00 91.69 169 VAL A O 1
ATOM 1370 N N . ARG A 1 170 ? 10.436 -7.443 -12.476 1.00 90.06 170 ARG A N 1
ATOM 1371 C CA . ARG A 1 170 ? 10.989 -8.800 -12.663 1.00 90.06 170 ARG A CA 1
ATOM 1372 C C . ARG A 1 170 ? 11.035 -9.579 -11.351 1.00 90.06 170 ARG A C 1
ATOM 1374 O O . ARG A 1 170 ? 10.426 -10.637 -11.253 1.00 90.06 170 ARG A O 1
ATOM 1381 N N . GLY A 1 171 ? 11.685 -9.002 -10.340 1.00 87.94 171 GLY A N 1
ATOM 1382 C CA . GLY A 1 171 ? 11.747 -9.603 -9.010 1.00 87.94 171 GLY A CA 1
ATOM 1383 C C . GLY A 1 171 ? 10.355 -9.779 -8.406 1.00 87.94 171 GLY A C 1
ATOM 1384 O O . GLY A 1 171 ? 10.074 -10.799 -7.793 1.00 87.94 171 GLY A O 1
ATOM 1385 N N . PHE A 1 172 ? 9.439 -8.835 -8.643 1.00 89.88 172 PHE A N 1
ATOM 1386 C CA . PHE A 1 172 ? 8.054 -8.967 -8.191 1.00 89.88 172 PHE A CA 1
ATOM 1387 C C . PHE A 1 172 ? 7.274 -10.092 -8.885 1.00 89.88 172 PHE A C 1
ATOM 1389 O O . PHE A 1 172 ? 6.496 -10.781 -8.237 1.00 89.88 172 PHE A O 1
ATOM 1396 N N . ILE A 1 173 ? 7.502 -10.345 -10.173 1.00 90.75 173 ILE A N 1
ATOM 1397 C CA . ILE A 1 173 ? 6.901 -11.491 -10.869 1.00 90.75 173 ILE A CA 1
ATOM 1398 C C . ILE A 1 173 ? 7.390 -12.804 -10.252 1.00 90.75 173 ILE A C 1
ATOM 1400 O O . ILE A 1 173 ? 6.568 -13.666 -9.958 1.00 90.75 173 ILE A O 1
ATOM 1404 N N . GLU A 1 174 ? 8.692 -12.932 -9.986 1.00 86.94 174 GLU A N 1
ATOM 1405 C CA . GLU A 1 174 ? 9.258 -14.122 -9.331 1.00 86.94 174 GLU A CA 1
ATOM 1406 C C . GLU A 1 174 ? 8.631 -14.357 -7.948 1.00 86.94 174 GLU A C 1
ATOM 1408 O O . GLU A 1 174 ? 8.377 -15.493 -7.550 1.00 86.94 174 GLU A O 1
ATOM 1413 N N . ILE A 1 175 ? 8.337 -13.276 -7.221 1.00 83.25 175 ILE A N 1
ATOM 1414 C CA . ILE A 1 175 ? 7.634 -13.316 -5.935 1.00 83.25 175 ILE A CA 1
ATOM 1415 C C . ILE A 1 175 ? 6.225 -13.893 -6.094 1.00 83.25 175 ILE A C 1
ATOM 1417 O O . ILE A 1 175 ? 5.868 -14.822 -5.370 1.00 83.25 175 ILE A O 1
ATOM 1421 N N . LEU A 1 176 ? 5.449 -13.372 -7.048 1.00 84.81 176 LEU A N 1
ATOM 1422 C CA . LEU A 1 176 ? 4.076 -13.817 -7.305 1.00 84.81 176 LEU A CA 1
ATOM 1423 C C . LEU A 1 176 ? 4.022 -15.276 -7.773 1.00 84.81 176 LEU A C 1
ATOM 1425 O O . LEU A 1 176 ? 3.159 -16.035 -7.339 1.00 84.81 176 LEU A O 1
ATOM 1429 N N . GLU A 1 177 ? 4.965 -15.688 -8.622 1.00 85.44 177 GLU A N 1
ATOM 1430 C CA . GLU A 1 177 ? 5.067 -17.071 -9.096 1.00 85.44 177 GLU A CA 1
ATOM 1431 C C . GLU A 1 177 ? 5.384 -18.028 -7.939 1.00 85.44 177 GLU A C 1
ATOM 1433 O O . GLU A 1 177 ? 4.770 -19.088 -7.826 1.00 85.44 177 GLU A O 1
ATOM 1438 N N . ARG A 1 178 ? 6.269 -17.628 -7.014 1.00 80.38 178 ARG A N 1
ATOM 1439 C CA . ARG A 1 178 ? 6.570 -18.403 -5.799 1.00 80.38 178 ARG A CA 1
ATOM 1440 C C . ARG A 1 178 ? 5.399 -18.483 -4.821 1.00 80.38 178 ARG A C 1
ATOM 1442 O O . ARG A 1 178 ? 5.318 -19.459 -4.081 1.00 80.38 178 ARG A O 1
ATOM 1449 N N . SER A 1 179 ? 4.512 -17.487 -4.797 1.00 71.12 179 SER A N 1
ATOM 1450 C CA . SER A 1 179 ? 3.309 -17.484 -3.953 1.00 71.12 179 SER A CA 1
ATOM 1451 C C . SER A 1 179 ? 2.081 -18.103 -4.627 1.00 71.12 179 SER A C 1
ATOM 1453 O O . SER A 1 179 ? 0.986 -18.012 -4.074 1.00 71.12 179 SER A O 1
ATOM 1455 N N . ASN A 1 180 ? 2.245 -18.723 -5.805 1.00 74.12 180 ASN A N 1
ATOM 1456 C CA . ASN A 1 180 ? 1.161 -19.272 -6.627 1.00 74.12 180 ASN A CA 1
ATOM 1457 C C . ASN A 1 180 ? 0.067 -18.235 -6.969 1.00 74.12 180 ASN A C 1
ATOM 1459 O O . ASN A 1 180 ? -1.106 -18.569 -7.148 1.00 74.12 180 ASN A O 1
ATOM 1463 N N . THR A 1 181 ? 0.451 -16.958 -7.045 1.00 73.88 181 THR A N 1
ATOM 1464 C CA . THR A 1 181 ? -0.429 -15.852 -7.423 1.00 73.88 181 THR A CA 1
ATOM 1465 C C . THR A 1 181 ? -0.398 -15.690 -8.940 1.00 73.88 181 THR A C 1
ATOM 1467 O O . THR A 1 181 ? 0.666 -15.666 -9.561 1.00 73.88 181 THR A O 1
ATOM 1470 N N . VAL A 1 182 ? -1.569 -15.553 -9.568 1.00 79.56 182 VAL A N 1
ATOM 1471 C CA . VAL A 1 182 ? -1.643 -15.353 -11.021 1.00 79.56 182 VAL A CA 1
ATOM 1472 C C . VAL A 1 182 ? -1.028 -14.012 -11.395 1.00 79.56 182 VAL A C 1
ATOM 1474 O O . VAL A 1 182 ? -1.449 -12.956 -10.929 1.00 79.56 182 VAL A O 1
ATOM 1477 N N . VAL A 1 183 ? -0.042 -14.068 -12.284 1.00 87.00 183 VAL A N 1
ATOM 1478 C CA . VAL A 1 183 ? 0.666 -12.899 -12.800 1.00 87.00 183 VAL A CA 1
ATOM 1479 C C . VAL A 1 183 ? -0.112 -12.312 -13.982 1.00 87.00 183 VAL A C 1
ATOM 1481 O O . VAL A 1 183 ? -0.232 -12.988 -15.011 1.00 87.00 183 VAL A O 1
ATOM 1484 N N . PRO A 1 184 ? -0.599 -11.059 -13.906 1.00 89.31 184 PRO A N 1
ATOM 1485 C CA . PRO A 1 184 ? -1.279 -10.428 -15.030 1.00 89.31 184 PRO A CA 1
ATOM 1486 C C . PRO A 1 184 ? -0.365 -10.305 -16.256 1.00 89.31 184 PRO A C 1
ATOM 1488 O O . PRO A 1 184 ? 0.804 -9.928 -16.148 1.00 89.31 184 PRO A O 1
ATOM 1491 N N . ASN A 1 185 ? -0.911 -10.545 -17.453 1.00 89.81 185 ASN A N 1
ATOM 1492 C CA . ASN A 1 185 ? -0.167 -10.384 -18.710 1.00 89.81 185 ASN A CA 1
ATOM 1493 C C . ASN A 1 185 ? 0.386 -8.960 -18.882 1.00 89.81 185 ASN A C 1
ATOM 1495 O O . ASN A 1 185 ? 1.454 -8.768 -19.460 1.00 89.81 185 ASN A O 1
ATOM 1499 N N . GLU A 1 186 ? -0.320 -7.958 -18.363 1.00 90.75 186 GLU A N 1
ATOM 1500 C CA . GLU A 1 186 ? 0.123 -6.562 -18.362 1.00 90.75 186 GLU A CA 1
ATOM 1501 C C . GLU A 1 186 ? 1.393 -6.357 -17.535 1.00 90.75 186 GLU A C 1
ATOM 1503 O O . GLU A 1 186 ? 2.290 -5.631 -17.966 1.00 90.75 186 GLU A O 1
ATOM 1508 N N . LEU A 1 187 ? 1.521 -7.060 -16.406 1.00 92.00 187 LEU A N 1
ATOM 1509 C CA . LEU A 1 187 ? 2.713 -7.015 -15.564 1.00 92.00 187 LEU A CA 1
ATOM 1510 C C . LEU A 1 187 ? 3.916 -7.633 -16.288 1.00 92.00 187 LEU A C 1
ATOM 1512 O O . LEU A 1 187 ? 5.000 -7.051 -16.292 1.00 92.00 187 LEU A O 1
ATOM 1516 N N . ARG A 1 188 ? 3.711 -8.760 -16.987 1.00 92.69 188 ARG A N 1
ATOM 1517 C CA . ARG A 1 188 ? 4.751 -9.376 -17.836 1.00 92.69 188 ARG A CA 1
ATOM 1518 C C . ARG A 1 188 ? 5.188 -8.432 -18.958 1.00 92.69 188 ARG A C 1
ATOM 1520 O O . ARG A 1 188 ? 6.376 -8.178 -19.130 1.00 92.69 188 ARG A O 1
ATOM 1527 N N . ARG A 1 189 ? 4.233 -7.802 -19.652 1.00 92.12 189 ARG A N 1
ATOM 1528 C CA . ARG A 1 189 ? 4.522 -6.788 -20.684 1.00 92.12 189 ARG A CA 1
ATOM 1529 C C . ARG A 1 189 ? 5.277 -5.584 -20.120 1.00 92.12 189 ARG A C 1
ATOM 1531 O O . ARG A 1 189 ? 6.107 -4.999 -20.820 1.00 92.12 189 ARG A O 1
ATOM 1538 N N . LEU A 1 190 ? 4.976 -5.168 -18.890 1.00 91.56 190 LEU A N 1
ATOM 1539 C CA . LEU A 1 190 ? 5.694 -4.095 -18.210 1.00 91.56 190 LEU A CA 1
ATOM 1540 C C . LEU A 1 190 ? 7.155 -4.488 -17.944 1.00 91.56 190 LEU A C 1
ATOM 1542 O O . LEU A 1 190 ? 8.043 -3.691 -18.253 1.00 91.56 190 LEU A O 1
ATOM 1546 N N . ALA A 1 191 ? 7.402 -5.713 -17.472 1.00 92.06 191 ALA A N 1
ATOM 1547 C CA . ALA A 1 191 ? 8.748 -6.260 -17.293 1.00 92.06 191 ALA A CA 1
ATOM 1548 C C . ALA A 1 191 ? 9.544 -6.257 -18.610 1.00 92.06 191 ALA A C 1
ATOM 1550 O O . ALA A 1 191 ? 10.615 -5.658 -18.683 1.00 92.06 191 ALA A O 1
ATOM 1551 N N . ASP A 1 192 ? 8.971 -6.800 -19.690 1.00 92.44 192 ASP A N 1
ATOM 1552 C CA . ASP A 1 192 ? 9.629 -6.875 -21.004 1.00 92.44 192 ASP A CA 1
ATOM 1553 C C . ASP A 1 192 ? 9.958 -5.491 -21.585 1.00 92.44 192 ASP A C 1
ATOM 1555 O O . ASP A 1 192 ? 10.952 -5.287 -22.292 1.00 92.44 192 ASP A O 1
ATOM 1559 N N . ARG A 1 193 ? 9.084 -4.503 -21.355 1.00 90.31 193 ARG A N 1
ATOM 1560 C CA . ARG A 1 193 ? 9.345 -3.110 -21.746 1.00 90.31 193 ARG A CA 1
ATOM 1561 C C . ARG A 1 193 ? 10.446 -2.488 -20.879 1.00 90.31 193 ARG A C 1
ATOM 1563 O O . ARG A 1 193 ? 11.269 -1.739 -21.411 1.00 90.31 193 ARG A O 1
ATOM 1570 N N . GLY A 1 194 ? 10.479 -2.805 -19.585 1.00 87.88 194 GLY A N 1
ATOM 1571 C CA . GLY A 1 194 ? 11.540 -2.413 -18.657 1.00 87.88 194 GLY A CA 1
ATOM 1572 C C . GLY A 1 194 ? 12.912 -2.928 -19.091 1.00 87.88 194 GLY A C 1
ATOM 1573 O O . GLY A 1 194 ? 13.837 -2.126 -19.241 1.00 87.88 194 GLY A O 1
ATOM 1574 N N . ASP A 1 195 ? 13.010 -4.224 -19.397 1.00 88.12 195 ASP A N 1
ATOM 1575 C CA . ASP A 1 195 ? 14.237 -4.894 -19.851 1.00 88.12 195 ASP A CA 1
ATOM 1576 C C . ASP A 1 195 ? 14.772 -4.255 -21.142 1.00 88.12 195 ASP A C 1
ATOM 1578 O O . ASP A 1 195 ? 15.939 -3.866 -21.224 1.00 88.12 195 ASP A O 1
ATOM 1582 N N . ARG A 1 196 ? 13.896 -4.034 -22.134 1.00 88.00 196 ARG A N 1
ATOM 1583 C CA . ARG A 1 196 ? 14.259 -3.358 -23.393 1.00 88.00 196 ARG A CA 1
ATOM 1584 C C . ARG A 1 196 ? 14.725 -1.919 -23.181 1.00 88.00 196 ARG A C 1
ATOM 1586 O O . ARG A 1 196 ? 15.678 -1.480 -23.825 1.00 88.00 196 ARG A O 1
ATOM 1593 N N . SER A 1 197 ? 14.063 -1.172 -22.296 1.00 85.50 197 SER A N 1
ATOM 1594 C CA . SER A 1 197 ? 14.472 0.193 -21.946 1.00 85.50 197 SER A CA 1
ATOM 1595 C C . SER A 1 197 ? 15.855 0.204 -21.292 1.00 85.50 197 SER A C 1
ATOM 1597 O O . SER A 1 197 ? 16.677 1.059 -21.618 1.00 85.50 197 SER A O 1
ATOM 1599 N N . ASN A 1 198 ? 16.138 -0.761 -20.414 1.00 85.25 198 ASN A N 1
ATOM 1600 C CA . ASN A 1 198 ? 17.432 -0.882 -19.755 1.00 85.25 198 ASN A CA 1
ATOM 1601 C C . ASN A 1 198 ? 18.548 -1.272 -20.737 1.00 85.25 198 ASN A C 1
ATOM 1603 O O . ASN A 1 198 ? 19.585 -0.614 -20.767 1.00 85.25 198 ASN A O 1
ATOM 1607 N N . ALA A 1 199 ? 18.305 -2.263 -21.602 1.00 85.25 199 ALA A N 1
ATOM 1608 C CA . ALA A 1 199 ? 19.259 -2.705 -22.619 1.00 85.25 199 ALA A CA 1
ATOM 1609 C C . ALA A 1 199 ? 19.679 -1.565 -23.564 1.00 85.25 199 ALA A C 1
ATOM 1611 O O . ALA A 1 199 ? 20.867 -1.370 -23.806 1.00 85.25 199 ALA A O 1
ATOM 1612 N N . ARG A 1 200 ? 18.724 -0.743 -24.027 1.00 86.00 200 ARG A N 1
ATOM 1613 C CA . ARG A 1 200 ? 19.022 0.442 -24.857 1.00 86.00 200 ARG A CA 1
ATOM 1614 C C . ARG A 1 200 ? 19.882 1.475 -24.126 1.00 86.00 200 ARG A C 1
ATOM 1616 O O . ARG A 1 200 ? 20.770 2.068 -24.723 1.00 86.00 200 ARG A O 1
ATOM 1623 N N . ARG A 1 201 ? 19.633 1.698 -22.831 1.00 84.12 201 ARG A N 1
ATOM 1624 C CA . ARG A 1 201 ? 20.426 2.647 -22.030 1.00 84.12 201 ARG A CA 1
ATOM 1625 C C . ARG A 1 201 ? 21.863 2.170 -21.831 1.00 84.12 201 ARG A C 1
ATOM 1627 O O . ARG A 1 201 ? 22.756 3.009 -21.832 1.00 84.12 201 ARG A O 1
ATOM 1634 N N . LEU A 1 202 ? 22.069 0.863 -21.669 1.00 83.38 202 LEU A N 1
ATOM 1635 C CA . LEU A 1 202 ? 23.400 0.261 -21.559 1.00 83.38 202 LEU A CA 1
ATOM 1636 C C . LEU A 1 202 ? 24.160 0.335 -22.891 1.00 83.38 202 LEU A C 1
ATOM 1638 O O . LEU A 1 202 ? 25.308 0.763 -22.897 1.00 83.38 202 LEU A O 1
ATOM 1642 N N . ALA A 1 203 ? 23.499 0.025 -24.013 1.00 83.00 203 ALA A N 1
ATOM 1643 C CA . ALA A 1 203 ? 24.097 0.121 -25.349 1.00 83.00 203 ALA A CA 1
ATOM 1644 C C . ALA A 1 203 ? 24.579 1.548 -25.680 1.00 83.00 203 ALA A C 1
ATOM 1646 O O . ALA A 1 203 ? 25.712 1.737 -26.120 1.00 83.00 203 ALA A O 1
ATOM 1647 N N . ASN A 1 204 ? 23.766 2.562 -25.368 1.00 78.56 204 ASN A N 1
ATOM 1648 C CA . ASN A 1 204 ? 24.132 3.960 -25.609 1.00 78.56 204 ASN A CA 1
ATOM 1649 C C . ASN A 1 204 ? 25.275 4.454 -24.695 1.00 78.56 204 ASN A C 1
ATOM 1651 O O . ASN A 1 204 ? 25.958 5.415 -25.041 1.00 78.56 204 ASN A O 1
ATOM 1655 N N . GLN A 1 205 ? 25.488 3.837 -23.523 1.00 74.50 205 GLN A N 1
ATOM 1656 C CA . GLN A 1 205 ? 26.619 4.169 -22.643 1.00 74.50 205 GLN A CA 1
ATOM 1657 C C . GLN A 1 205 ? 27.938 3.579 -23.154 1.00 74.50 205 GLN A C 1
ATOM 1659 O O . GLN A 1 205 ? 28.974 4.227 -23.029 1.00 74.50 205 GLN A O 1
ATOM 1664 N N . SER A 1 206 ? 27.908 2.398 -23.778 1.00 65.88 206 SER A N 1
ATOM 1665 C CA . SER A 1 206 ? 29.104 1.782 -24.366 1.00 65.88 206 SER A CA 1
ATOM 1666 C C . SER A 1 206 ? 29.642 2.515 -25.603 1.00 65.88 206 SER A C 1
ATOM 1668 O O . SER A 1 206 ? 30.838 2.446 -25.862 1.00 65.88 206 SER A O 1
ATOM 1670 N N . GLU A 1 207 ? 28.815 3.270 -26.334 1.00 58.44 207 GLU A N 1
ATOM 1671 C CA . GLU A 1 207 ? 29.261 4.031 -27.518 1.00 58.44 207 GLU A CA 1
ATOM 1672 C C . GLU A 1 207 ? 30.032 5.323 -27.180 1.00 58.44 207 GLU A C 1
ATOM 1674 O O . GLU A 1 207 ? 30.761 5.833 -28.025 1.00 58.44 207 GLU A O 1
ATOM 1679 N N . HIS A 1 208 ? 29.930 5.845 -25.950 1.00 55.81 208 HIS A N 1
ATOM 1680 C CA . HIS A 1 208 ? 30.677 7.037 -25.502 1.00 55.81 208 HIS A CA 1
ATOM 1681 C C . HIS A 1 208 ? 31.942 6.716 -24.682 1.00 55.81 208 HIS A C 1
ATOM 1683 O O . HIS A 1 208 ? 32.648 7.639 -24.280 1.00 55.81 208 HIS A O 1
ATOM 1689 N N . GLY A 1 209 ? 32.240 5.434 -24.434 1.00 52.19 209 GLY A N 1
ATOM 1690 C CA . GLY A 1 209 ? 33.392 4.983 -23.634 1.00 52.19 209 GLY A CA 1
ATOM 1691 C C . GLY A 1 209 ? 34.515 4.299 -24.423 1.00 52.19 209 GLY A C 1
ATOM 1692 O O . GLY A 1 209 ? 35.475 3.835 -23.819 1.00 52.19 209 GLY A O 1
ATOM 1693 N N . GLY A 1 210 ? 34.406 4.204 -25.751 1.00 50.78 210 GLY A N 1
ATOM 1694 C CA . GLY A 1 210 ? 35.364 3.498 -26.608 1.00 50.78 210 GLY A CA 1
ATOM 1695 C C . GLY A 1 210 ? 36.203 4.436 -27.470 1.00 50.78 210 GLY A C 1
ATOM 1696 O O . GLY A 1 210 ? 36.064 4.432 -28.691 1.00 50.78 210 GLY A O 1
ATOM 1697 N N . ARG A 1 211 ? 37.069 5.253 -26.862 1.00 47.75 211 ARG A N 1
ATOM 1698 C CA . ARG A 1 211 ? 38.156 5.922 -27.596 1.00 47.75 211 ARG A CA 1
ATOM 1699 C C . ARG A 1 211 ? 39.458 5.908 -26.803 1.00 47.75 211 ARG A C 1
ATOM 1701 O O . ARG A 1 211 ? 40.107 6.934 -26.690 1.00 47.75 211 ARG A O 1
ATOM 1708 N N . ASP A 1 212 ? 39.838 4.735 -26.314 1.00 47.22 212 ASP A N 1
ATOM 1709 C CA . ASP A 1 212 ? 41.185 4.469 -25.817 1.00 47.22 212 ASP A CA 1
ATOM 1710 C C . ASP A 1 212 ? 41.628 3.077 -26.288 1.00 47.22 212 ASP A C 1
ATOM 1712 O O . ASP A 1 212 ? 41.016 2.076 -25.922 1.00 47.22 212 ASP A O 1
ATOM 1716 N N . GLY A 1 213 ? 42.691 3.040 -27.099 1.00 47.25 213 GLY A N 1
ATOM 1717 C CA . GLY A 1 213 ? 43.576 1.876 -27.212 1.00 47.25 213 GLY A CA 1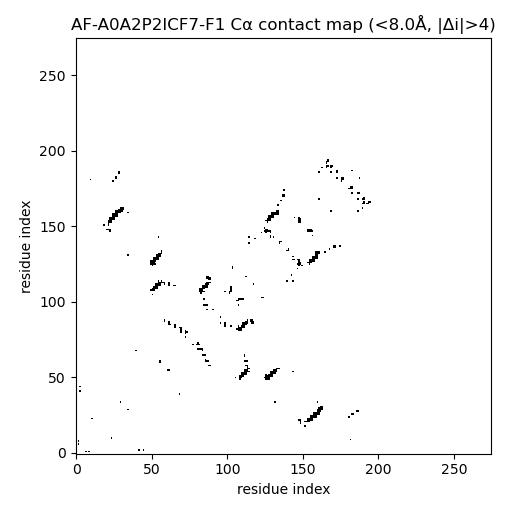
ATOM 1718 C C . GLY A 1 213 ? 43.575 1.092 -28.528 1.00 47.25 213 GLY A C 1
ATOM 1719 O O . GLY A 1 213 ? 42.568 0.531 -28.932 1.00 47.25 213 GLY A O 1
ATOM 1720 N N . ASP A 1 214 ? 44.778 0.981 -29.104 1.00 42.56 214 ASP A N 1
ATOM 1721 C CA . ASP A 1 214 ? 45.301 -0.200 -29.815 1.00 42.56 214 ASP A CA 1
ATOM 1722 C C . ASP A 1 214 ? 45.132 -0.301 -31.339 1.00 42.56 214 ASP A C 1
ATOM 1724 O O . ASP A 1 214 ? 44.411 -1.128 -31.893 1.00 42.56 214 ASP A O 1
ATOM 1728 N N . GLY A 1 215 ? 45.941 0.506 -32.033 1.00 39.31 215 GLY A N 1
ATOM 1729 C CA . GLY A 1 215 ? 46.324 0.301 -33.429 1.00 39.31 215 GLY A CA 1
ATOM 1730 C C . GLY A 1 215 ? 47.836 0.120 -33.594 1.00 39.31 215 GLY A C 1
ATOM 1731 O O . GLY A 1 215 ? 48.478 0.944 -34.240 1.00 39.31 215 GLY A O 1
ATOM 1732 N N . GLU A 1 216 ? 48.423 -0.939 -33.025 1.00 40.66 216 GLU A N 1
ATOM 1733 C CA . GLU A 1 216 ? 49.742 -1.428 -33.453 1.00 40.66 216 GLU A CA 1
ATOM 1734 C C . GLU A 1 216 ? 49.582 -2.359 -34.664 1.00 40.66 216 GLU A C 1
ATOM 1736 O O . GLU A 1 216 ? 49.019 -3.447 -34.556 1.00 40.66 216 GLU A O 1
ATOM 1741 N N . GLY A 1 217 ? 50.124 -1.968 -35.825 1.00 38.81 217 GLY A N 1
ATOM 1742 C CA . GLY A 1 217 ? 50.341 -2.927 -36.910 1.00 38.81 217 GLY A CA 1
ATOM 1743 C C . GLY A 1 217 ? 50.481 -2.387 -38.335 1.00 38.81 217 GLY A C 1
ATOM 1744 O O . GLY A 1 217 ? 49.512 -2.366 -39.081 1.00 38.81 217 GLY A O 1
ATOM 1745 N N . ARG A 1 218 ? 51.747 -2.210 -38.745 1.00 36.12 218 ARG A N 1
ATOM 1746 C CA . ARG A 1 218 ? 52.327 -2.513 -40.080 1.00 36.12 218 ARG A CA 1
ATOM 1747 C C . ARG A 1 218 ? 52.388 -1.417 -41.163 1.00 36.12 218 ARG A C 1
ATOM 1749 O O . ARG A 1 218 ? 51.448 -1.143 -41.893 1.00 36.12 218 ARG A O 1
ATOM 1756 N N . PHE A 1 219 ? 53.622 -0.926 -41.317 1.00 39.31 219 PHE A N 1
ATOM 1757 C CA . PHE A 1 219 ? 54.352 -0.549 -42.537 1.00 39.31 219 PHE A CA 1
ATOM 1758 C C . PHE A 1 219 ? 53.646 -0.737 -43.897 1.00 39.31 219 PHE A C 1
ATOM 1760 O O . PHE A 1 219 ? 53.356 -1.866 -44.289 1.00 39.31 219 PHE A O 1
ATOM 1767 N N . ASN A 1 220 ? 53.606 0.328 -44.713 1.00 38.12 220 ASN A N 1
ATOM 1768 C CA . ASN A 1 220 ? 54.286 0.296 -46.013 1.00 38.12 220 ASN A CA 1
ATOM 1769 C C . ASN A 1 220 ? 54.558 1.678 -46.633 1.00 38.12 220 ASN A C 1
ATOM 1771 O O . ASN A 1 220 ? 53.828 2.646 -46.467 1.00 38.12 220 ASN A O 1
ATOM 1775 N N . ASN A 1 221 ? 55.685 1.689 -47.336 1.00 41.56 221 ASN A N 1
ATOM 1776 C CA . ASN A 1 221 ? 56.429 2.760 -47.987 1.00 41.56 221 ASN A CA 1
ATOM 1777 C C . ASN A 1 221 ? 55.814 3.222 -49.336 1.00 41.56 221 ASN A C 1
ATOM 1779 O O . ASN A 1 221 ? 55.078 2.462 -49.963 1.00 41.56 221 ASN A O 1
ATOM 1783 N N . ARG A 1 222 ? 56.299 4.380 -49.832 1.00 36.16 222 ARG A N 1
ATOM 1784 C CA . ARG A 1 222 ? 56.076 5.092 -51.122 1.00 36.16 222 ARG A CA 1
ATOM 1785 C C . ARG A 1 222 ? 54.882 6.054 -51.103 1.00 36.16 222 ARG A C 1
ATOM 1787 O O . ARG A 1 222 ? 53.769 5.639 -50.847 1.00 36.16 222 ARG A O 1
ATOM 1794 N N . GLY A 1 223 ? 55.002 7.344 -51.399 1.00 36.03 223 GLY A N 1
ATOM 1795 C CA . GLY A 1 223 ? 55.989 8.085 -52.182 1.00 36.03 223 GLY A CA 1
ATOM 1796 C C . GLY A 1 223 ? 55.229 9.054 -53.104 1.00 36.03 223 GLY A C 1
ATOM 1797 O O . GLY A 1 223 ? 54.127 8.732 -53.531 1.00 36.03 223 GLY A O 1
ATOM 1798 N N . TYR A 1 224 ? 55.862 10.183 -53.433 1.00 36.16 224 TYR A N 1
ATOM 1799 C CA . TYR A 1 224 ? 55.433 11.257 -54.350 1.00 36.16 224 TYR A CA 1
ATOM 1800 C C . TYR A 1 224 ? 54.458 12.310 -53.809 1.00 36.16 224 TYR A C 1
ATOM 1802 O O . TYR A 1 224 ? 53.329 12.041 -53.418 1.00 36.16 224 TYR A O 1
ATOM 1810 N N . GLY A 1 225 ? 54.959 13.548 -53.796 1.00 37.44 225 GLY A N 1
ATOM 1811 C CA . GLY A 1 225 ? 54.255 14.715 -53.297 1.00 37.44 225 GLY A CA 1
ATOM 1812 C C . GLY A 1 225 ? 53.331 15.375 -54.307 1.00 37.44 225 GLY A C 1
ATOM 1813 O O . GLY A 1 225 ? 53.285 15.015 -55.478 1.00 37.44 225 GLY A O 1
ATOM 1814 N N . ASN A 1 226 ? 52.675 16.436 -53.853 1.00 37.44 226 ASN A N 1
ATOM 1815 C CA . ASN A 1 226 ? 52.441 17.581 -54.707 1.00 37.44 226 ASN A CA 1
ATOM 1816 C C . ASN A 1 226 ? 52.353 18.859 -53.875 1.00 37.44 226 ASN A C 1
ATOM 1818 O O . ASN A 1 226 ? 51.933 18.880 -52.721 1.00 37.44 226 ASN A O 1
ATOM 1822 N N . ARG A 1 227 ? 52.843 19.903 -54.515 1.00 37.84 227 ARG A N 1
ATOM 1823 C CA . ARG A 1 227 ? 53.082 21.261 -54.072 1.00 37.84 227 ARG A CA 1
ATOM 1824 C C . ARG A 1 227 ? 51.847 22.094 -54.409 1.00 37.84 227 ARG A C 1
ATOM 1826 O O . ARG A 1 227 ? 51.316 21.965 -55.505 1.00 37.84 227 ARG A O 1
ATOM 1833 N N . GLY A 1 228 ? 51.508 23.036 -53.536 1.00 34.09 228 GLY A N 1
ATOM 1834 C CA . GLY A 1 228 ? 50.764 24.240 -53.914 1.00 34.09 228 GLY A CA 1
ATOM 1835 C C . GLY A 1 228 ? 49.308 24.265 -53.460 1.00 34.09 228 GLY A C 1
ATOM 1836 O O . GLY A 1 228 ? 48.533 23.366 -53.754 1.00 34.09 228 GLY A O 1
ATOM 1837 N N . GLY A 1 229 ? 48.941 25.337 -52.761 1.00 35.91 229 GLY A N 1
ATOM 1838 C CA . GLY A 1 229 ? 47.558 25.578 -52.358 1.00 35.91 229 GLY A CA 1
ATOM 1839 C C . GLY A 1 229 ? 47.430 26.644 -51.282 1.00 35.91 229 GLY A C 1
ATOM 1840 O O . GLY A 1 229 ? 46.968 26.376 -50.184 1.00 35.91 229 GLY A O 1
ATOM 1841 N N . GLN A 1 230 ? 47.908 27.842 -51.593 1.00 37.47 230 GLN A N 1
ATOM 1842 C CA . GLN A 1 230 ? 47.730 29.065 -50.818 1.00 37.47 230 GLN A CA 1
ATOM 1843 C C . GLN A 1 230 ? 46.239 29.445 -50.813 1.00 37.47 230 GLN A C 1
ATOM 1845 O O . GLN A 1 230 ? 45.639 29.518 -51.883 1.00 37.47 230 GLN A O 1
ATOM 1850 N N . GLY A 1 231 ? 45.637 29.700 -49.648 1.00 33.69 231 GLY A N 1
ATOM 1851 C CA . GLY A 1 231 ? 44.236 30.124 -49.599 1.00 33.69 231 GLY A CA 1
ATOM 1852 C C . GLY A 1 231 ? 43.683 30.405 -48.203 1.00 33.69 231 GLY A C 1
ATOM 1853 O O . GLY A 1 231 ? 43.265 29.495 -47.506 1.00 33.69 231 GLY A O 1
ATOM 1854 N N . ASN A 1 232 ? 43.633 31.696 -47.878 1.00 36.28 232 ASN A N 1
ATOM 1855 C CA . ASN A 1 232 ? 42.734 32.385 -46.947 1.00 36.28 232 ASN A CA 1
ATOM 1856 C C . ASN A 1 232 ? 42.786 32.148 -45.425 1.00 36.28 232 ASN A C 1
ATOM 1858 O O . ASN A 1 232 ? 42.221 31.223 -44.852 1.00 36.28 232 ASN A O 1
ATOM 1862 N N . ARG A 1 233 ? 43.336 33.191 -44.783 1.00 35.50 233 ARG A N 1
ATOM 1863 C CA . ARG A 1 233 ? 42.850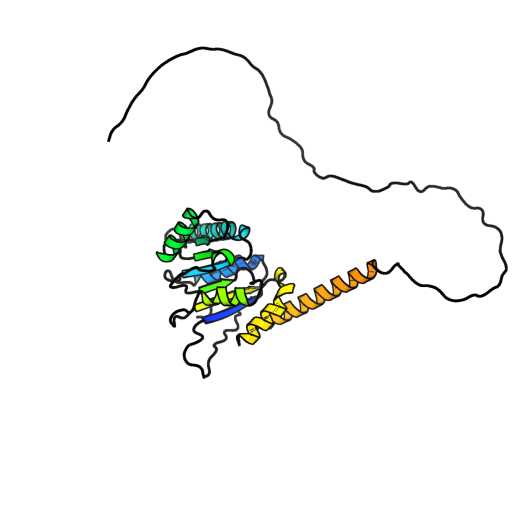 33.799 -43.538 1.00 35.50 233 ARG A CA 1
ATOM 1864 C C . ARG A 1 233 ? 41.332 34.013 -43.581 1.00 35.50 233 ARG A C 1
ATOM 1866 O O . ARG A 1 233 ? 40.831 34.531 -44.575 1.00 35.50 233 ARG A O 1
ATOM 1873 N N . GLY A 1 234 ? 40.662 33.776 -42.457 1.00 33.38 234 GLY A N 1
ATOM 1874 C CA . GLY A 1 234 ? 39.343 34.349 -42.200 1.00 33.38 234 GLY A CA 1
ATOM 1875 C C . GLY A 1 234 ? 38.532 33.600 -41.150 1.00 33.38 234 GLY A C 1
ATOM 1876 O O . GLY A 1 234 ? 37.888 32.620 -41.475 1.00 33.38 234 GLY A O 1
ATOM 1877 N N . GLU A 1 235 ? 38.557 34.134 -39.928 1.00 34.44 235 GLU A N 1
ATOM 1878 C CA . GLU A 1 235 ? 37.441 34.161 -38.969 1.00 34.44 235 GLU A CA 1
ATOM 1879 C C . GLU A 1 235 ? 36.889 32.843 -38.396 1.00 34.44 235 GLU A C 1
ATOM 1881 O O . GLU A 1 235 ? 36.189 32.068 -39.032 1.00 34.44 235 GLU A O 1
ATOM 1886 N N . GLY A 1 236 ? 37.091 32.672 -37.089 1.00 33.53 236 GLY A N 1
ATOM 1887 C CA . GLY A 1 236 ? 36.386 31.679 -36.287 1.00 33.53 236 GLY A CA 1
ATOM 1888 C C . GLY A 1 236 ? 36.668 31.914 -34.815 1.00 33.53 236 GLY A C 1
ATOM 1889 O O . GLY A 1 236 ? 37.615 31.372 -34.258 1.00 33.53 236 GLY A O 1
ATOM 1890 N N . ARG A 1 237 ? 35.898 32.827 -34.224 1.00 34.38 237 ARG A N 1
ATOM 1891 C CA . ARG A 1 237 ? 36.031 33.288 -32.843 1.00 34.38 237 ARG A CA 1
ATOM 1892 C C . ARG A 1 237 ? 35.896 32.130 -31.856 1.00 34.38 237 ARG A C 1
ATOM 1894 O O . ARG A 1 237 ? 34.940 31.365 -31.899 1.00 34.38 237 ARG A O 1
ATOM 1901 N N . SER A 1 238 ? 36.844 32.098 -30.928 1.00 33.50 238 SER A N 1
ATOM 1902 C CA . SER A 1 238 ? 36.748 31.421 -29.642 1.00 33.50 238 SER A CA 1
ATOM 1903 C C . SER A 1 238 ? 35.567 31.979 -28.841 1.00 33.50 238 SER A C 1
ATOM 1905 O O . SER A 1 238 ? 35.476 33.190 -28.641 1.00 33.50 238 SER A O 1
ATOM 1907 N N . TYR A 1 239 ? 34.698 31.102 -28.350 1.00 36.06 239 TYR A N 1
ATOM 1908 C CA . TYR A 1 239 ? 34.071 31.296 -27.050 1.00 36.06 239 TYR A CA 1
ATOM 1909 C C . TYR A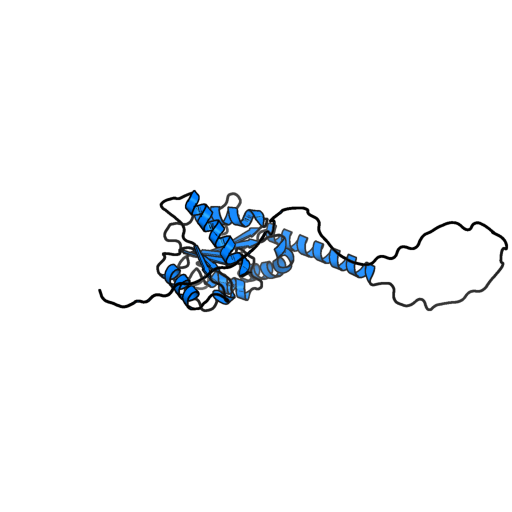 1 239 ? 33.966 29.942 -26.356 1.00 36.06 239 TYR A C 1
ATOM 1911 O O . TYR A 1 239 ? 33.267 29.027 -26.790 1.00 36.06 239 TYR A O 1
ATOM 1919 N N . GLY A 1 240 ? 34.739 29.829 -25.280 1.00 35.09 240 GLY A N 1
ATOM 1920 C CA . GLY A 1 240 ? 34.610 28.768 -24.306 1.00 35.09 240 GLY A CA 1
ATOM 1921 C C . GLY A 1 240 ? 33.259 28.851 -23.607 1.00 35.09 240 GLY A C 1
ATOM 1922 O O . GLY A 1 240 ? 32.760 29.924 -23.271 1.00 35.09 240 GLY A O 1
ATOM 1923 N N . SER A 1 241 ? 32.699 27.674 -23.386 1.00 32.62 241 SER A N 1
ATOM 1924 C CA . SER A 1 241 ? 31.761 27.413 -22.311 1.00 32.62 241 SER A CA 1
ATOM 1925 C C . SER A 1 241 ? 32.530 27.495 -20.992 1.00 32.62 241 SER A C 1
ATOM 1927 O O . SER A 1 241 ? 33.541 26.814 -20.866 1.00 32.62 241 SER A O 1
ATOM 1929 N N . ASP A 1 242 ? 32.060 28.279 -20.019 1.00 34.03 242 ASP A N 1
ATOM 1930 C CA . ASP A 1 242 ? 31.594 27.645 -18.787 1.00 34.03 242 ASP A CA 1
ATOM 1931 C C . ASP A 1 242 ? 30.744 28.552 -17.880 1.00 34.03 242 ASP A C 1
ATOM 1933 O O . ASP A 1 242 ? 31.103 29.678 -17.549 1.00 34.03 242 ASP A O 1
ATOM 1937 N N . SER A 1 243 ? 29.675 27.929 -17.379 1.00 33.12 243 SER A N 1
ATOM 1938 C CA . SER A 1 243 ? 29.184 28.040 -16.005 1.00 33.12 243 SER A CA 1
ATOM 1939 C C . SER A 1 243 ? 28.428 29.295 -15.519 1.00 33.12 243 SER A C 1
ATOM 1941 O O . SER A 1 243 ? 29.014 30.272 -15.065 1.00 33.12 243 SER A O 1
ATOM 1943 N N . ARG A 1 244 ? 27.110 29.070 -15.337 1.00 33.22 244 ARG A N 1
ATOM 1944 C CA . ARG A 1 244 ? 26.309 29.223 -14.089 1.00 33.22 244 ARG A CA 1
ATOM 1945 C C . ARG A 1 244 ? 25.219 30.315 -14.034 1.00 33.22 244 ARG A C 1
ATOM 1947 O O . ARG A 1 244 ? 25.500 31.499 -14.117 1.00 33.22 244 ARG A O 1
ATOM 1954 N N . ARG A 1 245 ? 24.037 29.822 -13.605 1.00 34.38 245 ARG A N 1
ATOM 1955 C CA . ARG A 1 245 ? 22.891 30.461 -12.901 1.00 34.38 245 ARG A CA 1
ATOM 1956 C C . ARG A 1 245 ? 21.933 31.266 -13.798 1.00 34.38 245 ARG A C 1
ATOM 1958 O O . ARG A 1 245 ? 22.365 32.178 -14.474 1.00 34.38 245 ARG A O 1
ATOM 1965 N N . ASN A 1 246 ? 20.671 30.878 -14.004 1.00 35.12 246 ASN A N 1
ATOM 1966 C CA . ASN A 1 246 ? 19.536 30.553 -13.114 1.00 35.12 246 ASN A CA 1
ATOM 1967 C C . ASN A 1 246 ? 18.794 31.798 -12.571 1.00 35.12 246 ASN A C 1
ATOM 1969 O O . ASN A 1 246 ? 19.382 32.513 -11.767 1.00 35.12 246 ASN A O 1
ATOM 1973 N N . TYR A 1 247 ? 17.522 31.935 -13.003 1.00 35.59 247 TYR A N 1
ATOM 1974 C CA . TYR A 1 247 ? 16.401 32.838 -12.623 1.00 35.59 247 TYR A CA 1
ATOM 1975 C C . TYR A 1 247 ? 16.690 34.358 -12.576 1.00 35.59 247 TYR A C 1
ATOM 1977 O O . TYR A 1 247 ? 17.635 34.794 -11.942 1.00 35.59 247 TYR A O 1
ATOM 1985 N N . GLY A 1 248 ? 15.946 35.265 -13.218 1.00 34.72 248 GLY A N 1
ATOM 1986 C CA . GLY A 1 248 ? 14.537 35.245 -13.612 1.00 34.72 248 GLY A CA 1
ATOM 1987 C C . GLY A 1 248 ? 13.671 35.867 -12.511 1.00 34.72 248 GLY A C 1
ATOM 1988 O O . GLY A 1 248 ? 13.510 35.242 -11.470 1.00 34.72 248 GLY A O 1
ATOM 1989 N N . GLY A 1 249 ? 13.084 37.040 -12.773 1.00 34.50 249 GLY A N 1
ATOM 1990 C CA . GLY A 1 249 ? 11.851 37.477 -12.106 1.00 34.50 249 GLY A CA 1
ATOM 1991 C C . GLY A 1 249 ? 11.939 38.743 -11.256 1.00 34.50 249 GLY A C 1
ATOM 1992 O O . GLY A 1 249 ? 12.619 38.787 -10.240 1.00 34.50 249 GLY A O 1
ATOM 1993 N N . GLU A 1 250 ? 11.193 39.744 -11.702 1.00 33.75 250 GLU A N 1
ATOM 1994 C CA . GLU A 1 250 ? 11.001 41.092 -11.175 1.00 33.75 250 GLU A CA 1
ATOM 1995 C C . GLU A 1 250 ? 10.081 41.190 -9.933 1.00 33.75 250 GLU A C 1
ATOM 1997 O O . GLU A 1 250 ? 9.193 40.370 -9.723 1.00 33.75 250 GLU A O 1
ATOM 2002 N N . GLU A 1 251 ? 10.290 42.293 -9.196 1.00 31.70 251 GLU A N 1
ATOM 2003 C CA . GLU A 1 251 ? 9.314 43.152 -8.490 1.00 31.70 251 GLU A CA 1
ATOM 2004 C C . GLU A 1 251 ? 8.518 42.683 -7.247 1.00 31.70 251 GLU A C 1
ATOM 2006 O O . GLU A 1 251 ? 7.600 41.870 -7.320 1.00 31.70 251 GLU A O 1
ATOM 2011 N N . ARG A 1 252 ? 8.756 43.386 -6.118 1.00 31.98 252 ARG A N 1
ATOM 2012 C CA . ARG A 1 252 ? 7.838 44.301 -5.365 1.00 31.98 252 ARG A CA 1
ATOM 2013 C C . ARG A 1 252 ? 8.408 44.522 -3.947 1.00 31.98 252 ARG A C 1
ATOM 2015 O O . ARG A 1 252 ? 8.630 43.575 -3.210 1.00 31.98 252 ARG A O 1
ATOM 2022 N N . SER A 1 253 ? 8.902 45.721 -3.631 1.00 34.66 253 SER A N 1
ATOM 2023 C CA . SER A 1 253 ? 8.192 46.843 -2.979 1.00 34.66 253 SER A CA 1
ATOM 2024 C C . SER A 1 253 ? 7.827 46.614 -1.508 1.00 34.66 253 SER A C 1
ATOM 2026 O O . SER A 1 253 ? 6.732 46.143 -1.232 1.00 34.66 253 SER A O 1
ATOM 2028 N N . TYR A 1 254 ? 8.687 47.075 -0.590 1.00 34.34 254 TYR A N 1
ATOM 2029 C CA . TYR A 1 254 ? 8.274 47.733 0.661 1.00 34.34 254 TYR A CA 1
ATOM 2030 C C . TYR A 1 254 ? 9.330 48.786 1.016 1.00 34.34 254 TYR A C 1
ATOM 2032 O O . TYR A 1 254 ? 10.520 48.482 1.106 1.00 34.34 254 TYR A O 1
ATOM 2040 N N . GLY A 1 255 ? 8.883 50.034 1.146 1.00 33.62 255 GLY A N 1
ATOM 2041 C CA . GLY A 1 255 ? 9.708 51.172 1.521 1.00 33.62 255 GLY A CA 1
ATOM 2042 C C . GLY A 1 255 ? 10.095 51.143 2.996 1.00 33.62 255 GLY A C 1
ATOM 2043 O O . GLY A 1 255 ? 9.313 50.739 3.855 1.00 33.62 255 GLY A O 1
ATOM 2044 N N . SER A 1 256 ? 11.306 51.619 3.261 1.00 34.66 256 SER A N 1
ATOM 2045 C CA . SER A 1 256 ? 11.807 51.952 4.588 1.00 34.66 256 SER A CA 1
ATOM 2046 C C . SER A 1 256 ? 11.734 53.467 4.741 1.00 34.66 256 SER A C 1
ATOM 2048 O O . SER A 1 256 ? 12.383 54.181 3.978 1.00 34.66 256 SER A O 1
ATOM 2050 N N . ASP A 1 257 ? 10.990 53.954 5.729 1.00 34.91 257 ASP A N 1
ATOM 2051 C CA . ASP A 1 257 ? 11.145 55.313 6.237 1.00 34.91 257 ASP A CA 1
ATOM 2052 C C . ASP A 1 257 ? 11.076 55.305 7.774 1.00 34.91 257 ASP A C 1
ATOM 2054 O O . ASP A 1 257 ? 10.337 54.521 8.362 1.00 34.91 257 ASP A O 1
ATOM 2058 N N . SER A 1 258 ? 11.965 56.126 8.344 1.00 35.69 258 SER A N 1
ATOM 2059 C CA . SER A 1 258 ? 12.097 56.716 9.689 1.00 35.69 258 SER A CA 1
ATOM 2060 C C . SER A 1 258 ? 11.136 56.274 10.813 1.00 35.69 258 SER A C 1
ATOM 2062 O O . SER A 1 258 ? 9.953 56.066 10.629 1.00 35.69 258 SER A O 1
ATOM 2064 N N . GLY A 1 259 ? 11.518 56.161 12.085 1.00 32.28 259 GLY A N 1
ATOM 2065 C CA . GLY A 1 259 ? 12.533 56.856 12.867 1.00 32.28 259 GLY A CA 1
ATOM 2066 C C . GLY A 1 259 ? 11.913 57.270 14.219 1.00 32.28 259 GLY A C 1
ATOM 2067 O O . GLY A 1 259 ? 10.750 57.642 14.272 1.00 32.28 259 GLY A O 1
ATOM 2068 N N . ARG A 1 260 ? 12.740 57.273 15.277 1.00 33.91 260 ARG A N 1
ATOM 2069 C CA . ARG A 1 260 ? 12.607 58.001 16.567 1.00 33.91 260 ARG A CA 1
ATOM 2070 C C . ARG A 1 260 ? 11.632 57.511 17.666 1.00 33.91 260 ARG A C 1
ATOM 2072 O O . ARG A 1 260 ? 10.430 57.680 17.576 1.00 33.91 260 ARG A O 1
ATOM 2079 N N . THR A 1 261 ? 12.260 57.051 18.759 1.00 36.41 261 THR A N 1
ATOM 2080 C CA . THR A 1 261 ? 12.308 57.626 20.135 1.00 36.41 261 THR A CA 1
ATOM 2081 C C . THR A 1 261 ? 11.030 57.881 20.964 1.00 36.41 261 THR A C 1
ATOM 2083 O O . THR A 1 261 ? 10.008 58.311 20.453 1.00 36.41 261 THR A O 1
ATOM 2086 N N . TYR A 1 262 ? 11.237 57.778 22.294 1.00 34.91 262 TYR A N 1
ATOM 2087 C CA . TYR A 1 262 ? 10.384 58.035 23.476 1.00 34.91 262 TYR A CA 1
ATOM 2088 C C . TYR A 1 262 ? 9.557 56.810 23.903 1.00 34.91 262 TYR A C 1
ATOM 2090 O O . TYR A 1 262 ? 8.890 56.202 23.088 1.00 34.91 262 TYR A O 1
ATOM 2098 N N . GLY A 1 263 ? 9.553 56.335 25.148 1.00 32.75 263 GLY A N 1
ATOM 2099 C CA . GLY A 1 263 ? 10.043 56.869 26.412 1.00 32.75 263 GLY A CA 1
ATOM 2100 C C . GLY A 1 263 ? 9.040 56.489 27.510 1.00 32.75 263 GLY A C 1
ATOM 2101 O O . GLY A 1 263 ? 7.872 56.821 27.379 1.00 32.75 263 GLY A O 1
ATOM 2102 N N . GLY A 1 264 ? 9.516 55.847 28.582 1.00 33.44 264 GLY A N 1
ATOM 2103 C CA . GLY A 1 264 ? 8.900 55.875 29.917 1.00 33.44 264 GLY A CA 1
ATOM 2104 C C . GLY A 1 264 ? 7.723 54.933 30.208 1.00 33.44 264 GLY A C 1
ATOM 2105 O O . GLY A 1 264 ? 6.833 54.743 29.388 1.00 33.44 264 GLY A O 1
ATOM 2106 N N . GLY A 1 265 ? 7.692 54.428 31.447 1.00 34.41 265 GLY A N 1
ATOM 2107 C CA . GLY A 1 265 ? 6.437 54.087 32.121 1.00 34.41 265 GLY A CA 1
ATOM 2108 C C . GLY A 1 265 ? 6.410 52.753 32.859 1.00 34.41 265 GLY A C 1
ATOM 2109 O O . GLY A 1 265 ? 5.953 51.754 32.319 1.00 34.41 265 GLY A O 1
ATOM 2110 N N . ASP A 1 266 ? 6.839 52.774 34.119 1.00 39.44 266 ASP A N 1
ATOM 2111 C CA . ASP A 1 266 ? 6.509 51.809 35.171 1.00 39.44 266 ASP A CA 1
ATOM 2112 C C . ASP A 1 266 ? 5.021 51.403 35.198 1.00 39.44 266 ASP A C 1
ATOM 2114 O O . ASP A 1 266 ? 4.163 52.257 35.005 1.00 39.44 266 ASP A O 1
ATOM 2118 N N . THR A 1 267 ? 4.680 50.161 35.571 1.00 41.41 267 THR A N 1
ATOM 2119 C CA . THR A 1 267 ? 4.115 49.803 36.899 1.00 41.41 267 THR A CA 1
ATOM 2120 C C . THR A 1 267 ? 3.553 48.369 36.962 1.00 41.41 267 THR A C 1
ATOM 2122 O O . THR A 1 267 ? 2.668 47.982 36.217 1.00 41.41 267 THR A O 1
ATOM 2125 N N . ARG A 1 268 ? 4.068 47.619 37.947 1.00 38.78 268 ARG A N 1
ATOM 2126 C CA . ARG A 1 268 ? 3.369 46.835 38.992 1.00 38.78 268 ARG A CA 1
ATOM 2127 C C . ARG A 1 268 ? 2.144 45.957 38.660 1.00 38.78 268 ARG A C 1
ATOM 2129 O O . ARG A 1 268 ? 1.070 46.452 38.356 1.00 38.78 268 ARG A O 1
ATOM 2136 N N . GLY A 1 269 ? 2.269 44.711 39.138 1.00 36.50 269 GLY A N 1
ATOM 2137 C CA . GLY A 1 269 ? 1.217 43.951 39.837 1.00 36.50 269 GLY A CA 1
ATOM 2138 C C . GLY A 1 269 ? 0.439 42.995 38.931 1.00 36.50 269 GLY A C 1
ATOM 2139 O O . GLY A 1 269 ? 0.023 43.371 37.855 1.00 36.50 269 GLY A O 1
ATOM 2140 N N . GLY A 1 270 ? 0.187 41.736 39.265 1.00 37.44 270 GLY A N 1
ATOM 2141 C CA . GLY A 1 270 ? 0.348 41.004 40.508 1.00 37.44 270 GLY A CA 1
ATOM 2142 C C . GLY A 1 270 ? -0.697 39.884 40.537 1.00 37.44 270 GLY A C 1
ATOM 2143 O O . GLY A 1 270 ? -1.860 40.129 40.260 1.00 37.44 270 GLY A O 1
ATOM 2144 N N . SER A 1 271 ? -0.257 38.694 40.945 1.00 41.72 271 SER A N 1
ATOM 2145 C CA . SER A 1 271 ? -1.005 37.737 41.770 1.00 41.72 271 SER A CA 1
ATOM 2146 C C . SER A 1 271 ? -2.281 37.037 41.257 1.00 41.72 271 SER A C 1
ATOM 2148 O O . SER A 1 271 ? -3.360 37.608 41.220 1.00 41.72 271 SER A O 1
ATOM 2150 N N . ARG A 1 272 ? -2.129 35.704 41.208 1.00 42.34 272 ARG A N 1
ATOM 2151 C CA . ARG A 1 272 ? -2.862 34.682 41.993 1.00 42.34 272 ARG A CA 1
ATOM 2152 C C . ARG A 1 272 ? -4.218 34.131 41.506 1.00 42.34 272 ARG A C 1
ATOM 2154 O O . ARG A 1 272 ? -5.240 34.786 41.595 1.00 42.34 272 ARG A O 1
ATOM 2161 N N . CYS A 1 273 ? -4.149 32.830 41.207 1.00 40.06 273 CYS A N 1
ATOM 2162 C CA . CYS A 1 273 ? -4.783 31.681 41.881 1.00 40.06 273 CYS A CA 1
ATOM 2163 C C . CYS A 1 273 ? -6.315 31.503 42.007 1.00 40.06 273 CYS A C 1
ATOM 2165 O O . CYS A 1 273 ? -7.028 32.376 42.484 1.00 40.06 273 CYS A O 1
ATOM 2167 N N . TYR A 1 274 ? -6.652 30.210 41.872 1.00 42.81 274 TYR A N 1
ATOM 2168 C CA . TYR A 1 274 ? -7.729 29.389 42.454 1.00 42.81 274 TYR A CA 1
ATOM 2169 C C . TYR A 1 274 ? -9.079 29.278 41.740 1.00 42.81 274 TYR A C 1
ATOM 2171 O O . TYR A 1 274 ? -9.698 30.259 41.338 1.00 42.81 274 TYR A O 1
ATOM 2179 N N . GLY A 1 275 ? -9.503 28.012 41.678 1.00 47.31 275 GLY A N 1
ATOM 2180 C CA . GLY A 1 275 ? -10.735 27.448 41.151 1.00 47.31 275 GLY A CA 1
ATOM 2181 C C . GLY A 1 275 ? -10.511 25.964 40.929 1.00 47.31 275 GLY A C 1
ATOM 2182 O O . GLY A 1 275 ? -10.293 25.606 39.757 1.00 47.31 275 GLY A O 1
#

InterPro domains:
  IPR001650 Helicase, C-terminal domain-like [PF00271] (34-152)
  IPR001650 Helicase, C-terminal domain-like [PS51194] (22-191)
  IPR001650 Helicase, C-terminal domain-like [SM00490] (68-152)
  IPR027417 P-loop containing nucleoside triphosphate hydrolase [G3DSA:3.40.50.300] (11-195)
  IPR027417 P-loop containing nucleoside triphosphate hydrolase [SSF52540] (22-190)

Radius of gyration: 32.03 Å; Cα contacts (8 Å, |Δi|>4): 280; chains: 1; bounding box: 78×88×97 Å

Secondary structure (DSSP, 8-state):
---STT-----------SS---EEEEEEE--TTHHHHHHHHHHTTS-TT--EEEE-S-GGGHHHHHHHHHHHHHHH-TTS---EEEE-TTS-HHHHHHHHHHHHHTSS-EEEE-HHHHTT-------EEEESS--SSHHHHHHHHTTSSGGG--EEEEEEE-GGGGGTHHHHHHHHHHTTPPPPHHHHHHHHHHHHHHHHHHHHHHTTS------------------------------------------------------------------

Sequence (275 aa):
RNYLKNEILVRVGERELEAACTVTQQVVVCEEEEKFEMLLKFLDKCSRKDKGLVFVNRRTSCDPLCADIMQHYDYKYHDDNLMPDTLYGSMDQEAREQSLESFRQGEARLLICTDVAARGLDVVDVTFVINYDLPMNLEEYVHRSGRTGRAGKAGDVITYVCWKDRRNVRGFIEILERSNTVVPNELRRLADRGDRSNARRLANQSEHGGRDGDGEGRFNNRGYGNRGGQGNRGEGRSYGSDSRRNYGGEERSYGSDSGRTYGGGDTRGGSRCYG

Nearest PDB structures (foldseek):
  8kca-assembly2_B  TM=8.573E-01  e=8.968E-18  Homo sapiens
  7liu-assembly1_B  TM=8.975E-01  e=7.040E-14  Homo sapiens
  6uv4-assembly1_A  TM=8.693E-01  e=1.324E-13  Homo sapiens
  8dpe-assembly1_A  TM=9.074E-01  e=3.222E-11  Homo sapiens
  5ivl-assembly1_B  TM=7.567E-01  e=3.763E-12  Geobacillus stearothermophilus 10

Solvent-accessible surface area (backbone atoms only — not comparable to full-atom values): 17728 Å² total; per-residue (Å²): 143,80,86,59,96,91,64,88,84,79,84,88,84,82,89,88,68,94,88,79,80,44,53,49,78,47,77,46,77,46,57,78,83,50,49,60,60,53,50,50,57,50,57,74,69,54,56,96,83,53,22,34,41,35,34,37,86,48,67,88,52,30,63,59,52,38,51,53,51,34,53,52,29,52,76,74,31,84,90,66,61,62,39,59,42,62,41,42,76,86,57,55,70,66,60,50,50,49,44,52,48,34,42,71,76,53,67,24,35,35,39,28,27,23,70,76,41,55,57,90,61,88,64,78,78,31,38,30,33,34,31,69,36,67,64,95,47,64,68,54,45,52,60,53,55,65,50,24,29,63,95,82,36,64,14,40,34,40,35,39,43,37,76,89,46,25,86,51,40,54,63,50,49,56,46,33,59,76,71,74,42,89,77,53,69,66,55,54,54,42,27,58,51,29,53,52,54,50,52,54,55,51,56,62,54,57,71,78,68,74,87,78,87,87,85,87,82,81,89,84,84,88,82,87,87,87,84,88,81,88,80,80,90,79,89,82,83,88,76,82,87,81,89,86,83,84,82,86,87,84,90,83,92,80,87,86,77,88,81,83,87,88,80,88,81,89,82,85,87,81,85,83,87,92,132

Foldseek 3Di:
DDQDDDDPDDDDDDDDDPDDDLEAEAEDEDALVCLLVSVVSNVVPDDLLAAEEEEDADPVVFVVSQVVQQVVQCVPPVPRGQHEDEFEDPDDPVSNVVNLVCSQVSVHRYYYYYLVRLPPDPRPRHAEYEHSDDDQALVSVCSRSVVDCPPNHHHYYYYYDYLVCLVCLVRVVVSCVVVVHDDDPVSVVSNVVSVVVVVVVVVVVVVVPPDDDDDDDDDDDDDDDDDDDDDDDDDDDDDDDDDDDDDDDDDDDDDDDDDDDDDDDDDDDDDDDDD

Mean predicted aligned error: 16.42 Å